Protein AF-A0A4Q2U142-F1 (afdb_monomer_lite)

Structure (mmCIF, N/CA/C/O backbone):
data_AF-A0A4Q2U142-F1
#
_entry.id   AF-A0A4Q2U142-F1
#
loop_
_atom_site.group_PDB
_atom_site.id
_atom_site.type_symbol
_atom_site.label_atom_id
_atom_site.label_alt_id
_atom_site.label_comp_id
_atom_site.label_asym_id
_atom_site.label_entity_id
_atom_site.label_seq_id
_atom_site.pdbx_PDB_ins_code
_atom_site.Cartn_x
_atom_site.Cartn_y
_atom_site.Cartn_z
_atom_site.occupancy
_atom_site.B_iso_or_equiv
_atom_site.auth_seq_id
_atom_site.auth_comp_id
_atom_site.auth_asym_id
_atom_site.auth_atom_id
_atom_site.pdbx_PDB_model_num
ATOM 1 N N . MET A 1 1 ? -32.142 22.125 65.836 1.00 46.16 1 MET A N 1
ATOM 2 C CA . MET A 1 1 ? -31.473 22.669 64.636 1.00 46.16 1 MET A CA 1
ATOM 3 C C . MET A 1 1 ? -30.589 21.577 64.058 1.00 46.16 1 MET A C 1
ATOM 5 O O . MET A 1 1 ? -29.497 21.365 64.558 1.00 46.16 1 MET A O 1
ATOM 9 N N . SER A 1 2 ? -31.098 20.825 63.086 1.00 43.25 2 SER A N 1
ATOM 10 C CA . SER A 1 2 ? -30.298 19.955 62.221 1.00 43.25 2 SER A CA 1
ATOM 11 C C . SER A 1 2 ? -30.982 19.998 60.862 1.00 43.25 2 SER A C 1
ATOM 13 O O . SER A 1 2 ? -32.127 19.571 60.734 1.00 43.25 2 SER A O 1
ATOM 15 N N . SER A 1 3 ? -30.352 20.693 59.923 1.00 48.31 3 SER A N 1
ATOM 16 C CA . SER A 1 3 ? -30.838 20.933 58.570 1.00 48.31 3 SER A CA 1
ATOM 17 C C . SER A 1 3 ? -30.278 19.848 57.659 1.00 48.31 3 SER A C 1
ATOM 19 O O . SER A 1 3 ? -29.104 19.894 57.291 1.00 48.31 3 SER A O 1
ATOM 21 N N . THR A 1 4 ? -31.109 18.872 57.317 1.00 50.47 4 THR A N 1
ATOM 22 C CA . THR A 1 4 ? -30.876 17.937 56.215 1.00 50.47 4 THR A CA 1
ATOM 23 C C . THR A 1 4 ? -31.029 18.700 54.894 1.00 50.47 4 THR A C 1
ATOM 25 O O . THR A 1 4 ? -32.071 19.327 54.697 1.00 50.47 4 THR A O 1
ATOM 28 N N . PRO A 1 5 ? -30.032 18.709 53.994 1.00 57.81 5 PRO A N 1
ATOM 29 C CA . PRO A 1 5 ? -30.211 19.281 52.670 1.00 57.81 5 PRO A CA 1
ATOM 30 C C . PRO A 1 5 ? -30.885 18.246 51.759 1.00 57.81 5 PRO A C 1
ATOM 32 O O . PRO A 1 5 ? -30.245 17.304 51.296 1.00 57.81 5 PRO A O 1
ATOM 35 N N . ASP A 1 6 ? -32.178 18.442 51.501 1.00 55.16 6 ASP A N 1
ATOM 36 C CA . ASP A 1 6 ? -32.907 17.795 50.408 1.00 55.16 6 ASP A CA 1
ATOM 37 C C . ASP A 1 6 ? -32.447 18.406 49.077 1.00 55.16 6 ASP A C 1
ATOM 39 O O . ASP A 1 6 ? -32.985 19.412 48.609 1.00 55.16 6 ASP A O 1
ATOM 43 N N . HIS A 1 7 ? -31.424 17.809 48.464 1.00 48.59 7 HIS A N 1
ATOM 44 C CA . HIS A 1 7 ? -31.146 18.013 47.045 1.00 48.59 7 HIS A CA 1
ATOM 45 C C . HIS A 1 7 ? -31.872 16.916 46.251 1.00 48.59 7 HIS A C 1
ATOM 47 O O . HIS A 1 7 ? -31.516 15.745 46.390 1.00 48.59 7 HIS A O 1
ATOM 53 N N . PRO A 1 8 ? -32.886 17.246 45.429 1.00 52.47 8 PRO A N 1
ATOM 54 C CA . PRO A 1 8 ? -33.509 16.259 44.560 1.00 52.47 8 PRO A CA 1
ATOM 55 C C . PRO A 1 8 ? -32.480 15.791 43.525 1.00 52.47 8 PRO A C 1
ATOM 57 O O . PRO A 1 8 ? -31.953 16.596 42.758 1.00 52.47 8 PRO A O 1
ATOM 60 N N . ALA A 1 9 ? -32.180 14.492 43.538 1.00 44.94 9 ALA A N 1
ATOM 61 C CA . ALA A 1 9 ? -31.303 13.848 42.570 1.00 44.94 9 ALA A CA 1
ATOM 62 C C . ALA A 1 9 ? -31.807 14.121 41.144 1.00 44.94 9 ALA A C 1
ATOM 64 O O . ALA A 1 9 ? -32.978 13.887 40.829 1.00 44.94 9 ALA A O 1
ATOM 65 N N . HIS A 1 10 ? -30.931 14.646 40.285 1.00 46.38 10 HIS A N 1
ATOM 66 C CA . HIS A 1 10 ? -31.245 14.866 38.880 1.00 46.38 10 HIS A CA 1
ATOM 67 C C . HIS A 1 10 ? -31.490 13.503 38.195 1.00 46.38 10 HIS A C 1
ATOM 69 O O . HIS A 1 10 ? -30.637 12.624 38.292 1.00 46.38 10 HIS A O 1
ATOM 75 N N . PRO A 1 11 ? -32.596 13.308 37.448 1.00 49.75 11 PRO A N 1
ATOM 76 C CA . PRO A 1 11 ? -32.925 12.038 36.779 1.00 49.75 11 PRO A CA 1
ATOM 77 C C . PRO A 1 11 ? -31.940 11.573 35.688 1.00 49.75 11 PRO A C 1
ATOM 79 O O . PRO A 1 11 ? -32.198 10.567 35.036 1.00 49.75 11 PRO A O 1
ATOM 82 N N . HIS A 1 12 ? -30.842 12.300 35.468 1.00 50.69 12 HIS A N 1
ATOM 83 C CA . HIS A 1 12 ? -29.792 11.965 34.506 1.00 50.69 12 HIS A CA 1
ATOM 84 C C . HIS A 1 12 ? -28.546 11.319 35.143 1.00 50.69 12 HIS A C 1
ATOM 86 O O . HIS A 1 12 ? -27.671 10.895 34.402 1.00 50.69 12 HIS A O 1
ATOM 92 N N . ASP A 1 13 ? -28.485 11.171 36.474 1.00 49.31 13 ASP A N 1
ATOM 93 C CA . ASP A 1 13 ? -27.328 10.569 37.172 1.00 49.31 13 ASP A CA 1
ATOM 94 C C . ASP A 1 13 ? -27.420 9.042 37.363 1.00 49.31 13 ASP A C 1
ATOM 96 O O . ASP A 1 13 ? -26.475 8.408 37.828 1.00 49.31 13 ASP A O 1
ATOM 100 N N . LEU A 1 14 ? -28.542 8.408 36.998 1.00 48.25 14 LEU A N 1
ATOM 101 C CA . LEU A 1 14 ? -28.691 6.944 37.082 1.00 48.25 14 LEU A CA 1
ATOM 102 C C . LEU A 1 14 ? -27.944 6.189 35.962 1.00 48.25 14 LEU A C 1
ATOM 104 O O . LEU A 1 14 ? -27.931 4.959 35.967 1.00 48.25 14 LEU A O 1
ATOM 108 N N . ASP A 1 15 ? -27.299 6.912 35.043 1.00 54.00 15 ASP A N 1
ATOM 109 C CA . ASP A 1 15 ? -26.512 6.358 33.935 1.00 54.00 15 ASP A CA 1
ATOM 110 C C . ASP A 1 15 ? -25.031 6.086 34.281 1.00 54.00 15 ASP A C 1
ATOM 112 O O . ASP A 1 15 ? -24.322 5.501 33.463 1.00 54.00 15 ASP A O 1
ATOM 116 N N . GLU A 1 16 ? -24.514 6.487 35.451 1.00 67.06 16 GLU A N 1
ATOM 117 C CA . GLU A 1 16 ? -23.051 6.676 35.578 1.00 67.06 16 GLU A CA 1
ATOM 118 C C . GLU A 1 16 ? -22.278 5.614 36.386 1.00 67.06 16 GLU A C 1
ATOM 120 O O . GLU A 1 16 ? -21.043 5.617 36.400 1.00 67.06 16 GLU A O 1
ATOM 125 N N . GLY A 1 17 ? -22.968 4.681 37.046 1.00 87.94 17 GLY A N 1
ATOM 126 C CA . GLY A 1 17 ? -22.352 3.753 37.996 1.00 87.94 17 GLY A CA 1
ATOM 127 C C . GLY A 1 17 ? -22.218 2.319 37.493 1.00 87.94 17 GLY A C 1
ATOM 128 O O . GLY A 1 17 ? -23.206 1.660 37.181 1.00 87.94 17 GLY A O 1
ATOM 129 N N . TRP A 1 18 ? -21.003 1.781 37.508 1.00 94.94 18 TRP A N 1
ATOM 130 C CA . TRP A 1 18 ? -20.780 0.342 37.410 1.00 94.94 18 TRP A CA 1
ATOM 131 C C . TRP A 1 18 ? -20.914 -0.326 38.780 1.00 94.94 18 TRP A C 1
ATOM 133 O O . TRP A 1 18 ? -20.422 0.193 39.782 1.00 94.94 18 TRP A O 1
ATOM 143 N N . PHE A 1 19 ? -21.509 -1.514 38.812 1.00 96.25 19 PHE A N 1
ATOM 144 C CA . PHE A 1 19 ? -21.617 -2.343 40.012 1.00 96.25 19 PHE A CA 1
ATOM 145 C C . PHE A 1 19 ? -20.881 -3.664 39.790 1.00 96.25 19 PHE A C 1
ATOM 147 O O . PHE A 1 19 ? -20.819 -4.171 38.666 1.00 96.25 19 PHE A O 1
ATOM 154 N N . TYR A 1 20 ? -20.319 -4.240 40.851 1.00 96.81 20 TYR A N 1
ATOM 155 C CA . TYR A 1 20 ? -19.822 -5.613 40.823 1.00 96.81 20 TYR A CA 1
ATOM 156 C C . TYR A 1 20 ? -20.309 -6.406 42.034 1.00 96.81 20 TYR A C 1
ATOM 158 O O . TYR A 1 20 ? -20.431 -5.877 43.135 1.00 96.81 20 TYR A O 1
ATOM 166 N N . HIS A 1 21 ? -20.569 -7.691 41.832 1.00 96.62 21 HIS A N 1
ATOM 167 C CA . HIS A 1 21 ? -21.032 -8.616 42.852 1.00 96.62 21 HIS A CA 1
ATOM 168 C C . HIS A 1 21 ? -19.986 -9.708 43.065 1.00 96.62 21 HIS A C 1
ATOM 170 O O . HIS A 1 21 ? -19.529 -10.347 42.109 1.00 96.62 21 HIS A O 1
ATOM 176 N N . ARG A 1 22 ? -19.600 -9.933 44.324 1.00 95.94 22 ARG A N 1
ATOM 177 C CA . ARG A 1 22 ? -18.616 -10.952 44.707 1.00 95.94 22 ARG A CA 1
ATOM 178 C C . ARG A 1 22 ? -18.997 -11.569 46.045 1.00 95.94 22 ARG A C 1
ATOM 180 O O . ARG A 1 22 ? -19.119 -10.876 47.046 1.00 95.94 22 ARG A O 1
ATOM 187 N N . GLY A 1 23 ? -19.145 -12.893 46.072 1.00 93.62 23 GLY A N 1
ATOM 188 C CA . GLY A 1 23 ? -19.394 -13.624 47.319 1.00 93.62 23 GLY A CA 1
ATOM 189 C C . GLY A 1 23 ? -20.691 -13.232 48.036 1.00 93.62 23 GLY A C 1
ATOM 190 O O . GLY A 1 23 ? -20.729 -13.262 49.259 1.00 93.62 23 GLY A O 1
ATOM 191 N N . GLY A 1 24 ? -21.733 -12.843 47.295 1.00 94.44 24 GLY A N 1
ATOM 192 C CA . GLY A 1 24 ? -23.018 -12.432 47.875 1.00 94.44 24 GLY A CA 1
ATOM 193 C C . GLY A 1 24 ? -23.092 -10.957 48.278 1.00 94.44 24 GLY A C 1
ATOM 194 O O . GLY A 1 24 ? -24.116 -10.536 48.806 1.00 94.44 24 GLY A O 1
ATOM 195 N N . VAL A 1 25 ? -22.021 -10.183 48.067 1.00 96.19 25 VAL A N 1
ATOM 196 C CA . VAL A 1 25 ? -21.967 -8.754 48.393 1.00 96.19 25 VAL A CA 1
ATOM 197 C C . VAL A 1 25 ? -21.884 -7.940 47.107 1.00 96.19 25 VAL A C 1
ATOM 199 O O . VAL A 1 25 ? -21.070 -8.225 46.225 1.00 96.19 25 VAL A O 1
ATOM 202 N N . GLU A 1 26 ? -22.740 -6.927 47.014 1.00 96.38 26 GLU A N 1
ATOM 203 C CA . GLU A 1 26 ? -22.748 -5.943 45.938 1.00 96.38 26 GLU A CA 1
ATOM 204 C C . GLU A 1 26 ? -21.878 -4.734 46.303 1.00 96.38 26 GLU A C 1
ATOM 206 O O . GLU A 1 26 ? -21.906 -4.240 47.432 1.00 96.38 26 GLU A O 1
ATOM 211 N N . HIS A 1 27 ? -21.102 -4.255 45.335 1.00 96.38 27 HIS A N 1
ATOM 212 C CA . HIS A 1 27 ? -20.230 -3.097 45.459 1.00 96.38 27 HIS A CA 1
ATOM 213 C C . HIS A 1 27 ? -20.512 -2.110 44.320 1.00 96.38 27 HIS A C 1
ATOM 215 O O . HIS A 1 27 ? -20.396 -2.462 43.145 1.00 96.38 27 HIS A O 1
ATOM 221 N N . GLY A 1 28 ? -20.833 -0.864 44.665 1.00 94.31 28 GLY A N 1
ATOM 222 C CA . GLY A 1 28 ? -21.093 0.210 43.707 1.00 94.31 28 GLY A CA 1
ATOM 223 C C . GLY A 1 28 ? -21.906 1.358 44.318 1.00 94.31 28 GLY A C 1
ATOM 224 O O . GLY A 1 28 ? -22.248 1.286 45.501 1.00 94.31 28 GLY A O 1
ATOM 225 N N . PRO A 1 29 ? -22.204 2.412 43.537 1.00 95.00 29 PRO A N 1
ATOM 226 C CA . PRO A 1 29 ? -21.749 2.639 42.160 1.00 95.00 29 PRO A CA 1
ATOM 227 C C . PRO A 1 29 ? -20.256 3.009 42.087 1.00 95.00 29 PRO A C 1
ATOM 229 O O . PRO A 1 29 ? -19.724 3.693 42.959 1.00 95.00 29 PRO A O 1
ATOM 232 N N . LEU A 1 30 ? -19.568 2.557 41.039 1.00 94.19 30 LEU A N 1
ATOM 233 C CA . LEU A 1 30 ? -18.161 2.862 40.753 1.00 94.19 30 LEU A CA 1
ATOM 234 C C . LEU A 1 30 ? -18.034 3.549 39.398 1.00 94.19 30 LEU A C 1
ATOM 236 O O . LEU A 1 30 ? -18.752 3.214 38.457 1.00 94.19 30 LEU A O 1
ATOM 240 N N . SER A 1 31 ? -17.046 4.434 39.261 1.00 92.19 31 SER A N 1
ATOM 241 C CA . SER A 1 31 ? -16.630 4.874 37.932 1.00 92.19 31 SER A CA 1
ATOM 242 C C . SER A 1 31 ? -16.049 3.699 37.142 1.00 92.19 31 SER A C 1
ATOM 244 O O . SER A 1 31 ? -15.561 2.706 37.700 1.00 92.19 31 SER A O 1
ATOM 246 N N . ARG A 1 32 ? -16.058 3.826 35.815 1.00 90.62 32 ARG A N 1
ATOM 247 C CA . ARG A 1 32 ? -15.465 2.842 34.905 1.00 90.62 32 ARG A CA 1
ATOM 248 C C . ARG A 1 32 ? -13.993 2.571 35.237 1.00 90.62 32 ARG A C 1
ATOM 250 O O . ARG A 1 32 ? -13.562 1.417 35.210 1.00 90.62 32 ARG A O 1
ATOM 257 N N . GLU A 1 33 ? -13.228 3.616 35.550 1.00 88.19 33 GLU A N 1
ATOM 258 C CA . GLU A 1 33 ? -11.816 3.516 35.926 1.00 88.19 33 GLU A CA 1
ATOM 259 C C . GLU A 1 33 ? -11.643 2.746 37.240 1.00 88.19 33 GLU A C 1
ATOM 261 O O . GLU A 1 33 ? -10.821 1.830 37.300 1.00 88.19 33 GLU A O 1
ATOM 266 N N . SER A 1 34 ? -12.459 3.053 38.255 1.00 94.00 34 SER A N 1
ATOM 267 C CA . SER A 1 34 ? -12.419 2.366 39.549 1.00 94.00 34 SER A CA 1
ATOM 268 C C . SER A 1 34 ? -12.828 0.898 39.436 1.00 94.00 34 SER A C 1
ATOM 270 O O . SER A 1 34 ? -12.191 0.048 40.059 1.00 94.00 34 SER A O 1
ATOM 272 N N . LEU A 1 35 ? -13.823 0.561 38.605 1.00 95.00 35 LEU A N 1
ATOM 273 C CA . LEU A 1 35 ? -14.163 -0.838 38.337 1.00 95.00 35 LEU A CA 1
ATOM 274 C C . LEU A 1 35 ? -13.012 -1.561 37.623 1.00 95.00 35 LEU A C 1
ATOM 276 O O . LEU A 1 35 ? -12.656 -2.678 38.001 1.00 95.00 35 LEU A O 1
ATOM 280 N N . ALA A 1 36 ? -12.409 -0.942 36.604 1.00 92.00 36 ALA A N 1
ATOM 281 C CA . ALA A 1 36 ? -11.291 -1.540 35.877 1.00 92.00 36 ALA A CA 1
ATOM 282 C C . ALA A 1 36 ? -10.075 -1.795 36.787 1.00 92.00 36 ALA A C 1
ATOM 284 O O . ALA A 1 36 ? -9.381 -2.800 36.615 1.00 92.00 36 ALA A O 1
ATOM 285 N N . GLU A 1 37 ? -9.819 -0.907 37.748 1.00 93.12 37 GLU A N 1
ATOM 286 C CA . GLU A 1 37 ? -8.778 -1.075 38.763 1.00 93.12 37 GLU A CA 1
ATOM 287 C C . GLU A 1 37 ? -9.131 -2.175 39.774 1.00 93.12 37 GLU A C 1
ATOM 289 O O . GLU A 1 37 ? -8.312 -3.062 40.022 1.00 93.12 37 GLU A O 1
ATOM 294 N N . ALA A 1 38 ? -10.371 -2.203 40.268 1.00 94.38 38 ALA A N 1
ATOM 295 C CA . ALA A 1 38 ? -10.854 -3.254 41.161 1.00 94.38 38 ALA A CA 1
ATOM 296 C C . ALA A 1 38 ? -10.729 -4.649 40.514 1.00 94.38 38 ALA A C 1
ATOM 298 O O . ALA A 1 38 ? -10.183 -5.576 41.115 1.00 94.38 38 ALA A O 1
ATOM 299 N N . LEU A 1 39 ? -11.147 -4.791 39.251 1.00 93.94 39 LEU A N 1
ATOM 300 C CA . LEU A 1 39 ? -11.044 -6.041 38.490 1.00 93.94 39 LEU A CA 1
ATOM 301 C C . LEU A 1 39 ? -9.600 -6.448 38.161 1.00 93.94 39 LEU A C 1
ATOM 303 O O . LEU A 1 39 ? -9.351 -7.624 37.912 1.00 93.94 39 LEU A O 1
ATOM 307 N N . ARG A 1 40 ? -8.640 -5.513 38.157 1.00 92.56 40 ARG A N 1
ATOM 308 C CA . ARG A 1 40 ? -7.209 -5.838 38.003 1.00 92.56 40 ARG A CA 1
ATOM 309 C C . ARG A 1 40 ? -6.612 -6.459 39.259 1.00 92.56 40 ARG A C 1
ATOM 311 O O . ARG A 1 40 ? -5.714 -7.288 39.148 1.00 92.56 40 ARG A O 1
ATOM 318 N N . LEU A 1 41 ? -7.078 -6.034 40.431 1.00 94.75 41 LEU A N 1
ATOM 319 C CA . LEU A 1 41 ? -6.568 -6.490 41.726 1.00 94.75 41 LEU A CA 1
ATOM 320 C C . LEU A 1 41 ? -7.237 -7.786 42.207 1.00 94.75 41 LEU A C 1
ATOM 322 O O . LEU A 1 41 ? -6.753 -8.417 43.145 1.00 94.75 41 LEU A O 1
ATOM 326 N N . MET A 1 42 ? -8.342 -8.192 41.578 1.00 92.62 42 MET A N 1
ATOM 327 C CA . MET A 1 42 ? -9.122 -9.363 41.968 1.00 92.62 42 MET A CA 1
ATOM 328 C C . MET A 1 42 ? -9.058 -10.477 40.912 1.00 92.62 42 MET A C 1
ATOM 330 O O . MET A 1 42 ? -9.086 -10.196 39.715 1.00 92.62 42 MET A O 1
ATOM 334 N N . PRO A 1 43 ? -9.042 -11.760 41.318 1.00 86.44 43 PRO A N 1
ATOM 335 C CA . PRO A 1 43 ? -9.291 -12.861 40.395 1.00 86.44 43 PRO A CA 1
ATOM 336 C C . PRO A 1 43 ? -10.697 -12.723 39.798 1.00 86.44 43 PRO A C 1
ATOM 338 O O . PRO A 1 43 ? -11.659 -12.503 40.530 1.00 86.44 43 PRO A O 1
ATOM 341 N N . SER A 1 44 ? -10.837 -12.900 38.484 1.00 86.06 44 SER A N 1
ATOM 342 C CA . SER A 1 44 ? -12.118 -12.768 37.771 1.00 86.06 44 SER A CA 1
ATOM 343 C C . SER A 1 44 ? -13.122 -13.898 38.050 1.00 86.06 44 SER A C 1
ATOM 345 O O . SER A 1 44 ? -14.271 -13.825 37.618 1.00 86.06 44 SER A O 1
ATOM 347 N N . ILE A 1 45 ? -12.714 -14.949 38.767 1.00 91.44 45 ILE A N 1
ATOM 348 C CA . ILE A 1 45 ? -13.564 -16.104 39.073 1.00 91.44 45 ILE A CA 1
ATOM 349 C C . ILE A 1 45 ? -14.627 -15.702 40.104 1.00 91.44 45 ILE A C 1
ATOM 351 O O . ILE A 1 45 ? -14.301 -15.300 41.219 1.00 91.44 45 ILE A O 1
ATOM 355 N N . GLY A 1 46 ? -15.902 -15.849 39.732 1.00 92.75 46 GLY A N 1
ATOM 356 C CA . GLY A 1 46 ? -17.046 -15.587 40.615 1.00 92.75 46 GLY A CA 1
ATOM 357 C C . GLY A 1 46 ? -17.379 -14.106 40.822 1.00 92.75 46 GLY A C 1
ATOM 358 O O . GLY A 1 46 ? -18.167 -13.789 41.711 1.00 92.75 46 GLY A O 1
ATOM 359 N N . VAL A 1 47 ? -16.786 -13.209 40.027 1.00 96.44 47 VAL A N 1
ATOM 360 C CA . VAL A 1 47 ? -17.167 -11.793 39.978 1.00 96.44 47 VAL A CA 1
ATOM 361 C C . VAL A 1 47 ? -18.165 -11.598 38.843 1.00 96.44 47 VAL A C 1
ATOM 363 O O . VAL A 1 47 ? -17.903 -12.018 37.714 1.00 96.44 47 VAL A O 1
ATOM 366 N N . LEU A 1 48 ? -19.287 -10.951 39.139 1.00 97.19 48 LEU A N 1
ATOM 367 C CA . LEU A 1 48 ? -20.248 -10.482 38.143 1.00 97.19 48 LEU A CA 1
ATOM 368 C C . LEU A 1 48 ? -20.248 -8.959 38.137 1.00 97.19 48 LEU A C 1
ATOM 370 O O . LEU A 1 48 ? -20.024 -8.345 39.176 1.00 97.19 48 LEU A O 1
ATOM 374 N N . VAL A 1 49 ? -20.486 -8.350 36.982 1.00 96.69 49 VAL A N 1
ATOM 375 C CA . VAL A 1 49 ? -20.601 -6.895 36.848 1.00 96.69 49 VAL A CA 1
ATOM 376 C C . VAL A 1 49 ? -21.925 -6.520 36.215 1.00 96.69 49 VAL A C 1
ATOM 378 O O . VAL A 1 49 ? -22.433 -7.239 35.355 1.00 96.69 49 VAL A O 1
ATOM 381 N N . TRP A 1 50 ? -22.462 -5.381 36.629 1.00 96.31 50 TRP A N 1
ATOM 382 C CA . TRP A 1 50 ? -23.706 -4.834 36.115 1.00 96.31 50 TRP A CA 1
ATOM 383 C C . TRP A 1 50 ? -23.535 -3.355 35.771 1.00 96.31 50 TRP A C 1
ATOM 385 O O . TRP A 1 50 ? -22.766 -2.626 36.404 1.00 96.31 50 TRP A O 1
ATOM 395 N N . HIS A 1 51 ? -24.236 -2.935 34.725 1.00 94.75 51 HIS A N 1
ATOM 396 C CA . HIS A 1 51 ? -24.326 -1.560 34.253 1.00 94.75 51 HIS A CA 1
ATOM 397 C C . HIS A 1 51 ? -25.655 -1.408 33.511 1.00 94.75 51 HIS A C 1
ATOM 399 O O . HIS A 1 51 ? -26.101 -2.370 32.887 1.00 94.75 51 HIS A O 1
ATOM 405 N N . ALA A 1 52 ? -26.246 -0.213 33.491 1.00 92.19 52 ALA A N 1
ATOM 406 C CA . ALA A 1 52 ? -27.535 0.036 32.833 1.00 92.19 52 ALA A CA 1
ATOM 407 C C . ALA A 1 52 ? -27.552 -0.328 31.331 1.00 92.19 52 ALA A C 1
ATOM 409 O O . ALA A 1 52 ? -28.596 -0.624 30.758 1.00 92.19 52 ALA A O 1
ATOM 410 N N . SER A 1 53 ? -26.381 -0.344 30.684 1.00 89.06 53 SER A N 1
ATOM 411 C CA . SER A 1 53 ? -26.223 -0.751 29.280 1.00 89.06 53 SER A CA 1
ATOM 412 C C . SER A 1 53 ? -26.171 -2.269 29.057 1.00 89.06 53 SER A C 1
ATOM 414 O O . SER A 1 53 ? -26.034 -2.702 27.913 1.00 89.06 53 SER A O 1
ATOM 416 N N . LEU A 1 54 ? -26.149 -3.075 30.120 1.00 91.81 54 LEU A N 1
ATOM 417 C CA . LEU A 1 54 ? -26.118 -4.535 30.054 1.00 91.81 54 LEU A CA 1
ATOM 418 C C . LEU A 1 54 ? -27.519 -5.087 30.359 1.00 91.81 54 LEU A C 1
ATOM 420 O O . LEU A 1 54 ? -28.221 -4.527 31.196 1.00 91.81 54 LEU A O 1
ATOM 424 N N . PRO A 1 55 ? -27.937 -6.185 29.705 1.00 92.50 55 PRO A N 1
ATOM 425 C CA . PRO A 1 55 ? -29.250 -6.774 29.956 1.00 92.50 55 PRO A CA 1
ATOM 426 C C . PRO A 1 55 ? -29.365 -7.415 31.349 1.00 92.50 55 PRO A C 1
ATOM 428 O O . PRO A 1 55 ? -30.464 -7.475 31.887 1.00 92.50 55 PRO A O 1
ATOM 431 N N . ASP A 1 56 ? -28.253 -7.895 31.919 1.00 96.25 56 ASP A N 1
ATOM 432 C CA . ASP A 1 56 ? -28.177 -8.519 33.245 1.00 96.25 56 ASP A CA 1
ATOM 433 C C . ASP A 1 56 ? -26.721 -8.495 33.768 1.00 96.25 56 ASP A C 1
ATOM 435 O O . ASP A 1 56 ? -25.808 -8.014 33.084 1.00 96.25 56 ASP A O 1
ATOM 439 N N . TRP A 1 57 ? -26.497 -9.024 34.973 1.00 96.25 57 TRP A N 1
ATOM 440 C CA . TRP A 1 57 ? -25.185 -9.319 35.542 1.00 96.25 57 TRP A CA 1
ATOM 441 C C . TRP A 1 57 ? -24.379 -10.225 34.608 1.00 96.25 57 TRP A C 1
ATOM 443 O O . TRP A 1 57 ? -24.772 -11.352 34.311 1.00 96.25 57 TRP A O 1
ATOM 453 N N . ALA A 1 58 ? -23.217 -9.750 34.176 1.00 96.69 58 ALA A N 1
ATOM 454 C CA . ALA A 1 58 ? -22.387 -10.433 33.192 1.00 96.69 58 ALA A CA 1
ATOM 455 C C . ALA A 1 58 ? -20.980 -10.695 33.733 1.00 96.69 58 ALA A C 1
ATOM 457 O O . ALA A 1 58 ? -20.483 -9.998 34.626 1.00 96.69 58 ALA A O 1
ATOM 458 N N . SER A 1 59 ? -20.305 -11.710 33.192 1.00 95.81 59 SER A N 1
ATOM 459 C CA . SER A 1 59 ? -18.920 -11.976 33.583 1.00 95.81 59 SER A CA 1
ATOM 460 C C . SER A 1 59 ? -17.984 -10.886 33.035 1.00 95.81 59 SER A C 1
ATOM 462 O O . SER A 1 59 ? -18.075 -10.547 31.852 1.00 95.81 59 SER A O 1
ATOM 464 N N . PRO A 1 60 ? -16.989 -10.404 33.810 1.00 94.19 60 PRO A N 1
ATOM 465 C CA . PRO A 1 60 ? -15.930 -9.520 33.310 1.00 94.19 60 PRO A CA 1
ATOM 466 C C . PRO A 1 60 ? -15.169 -10.074 32.096 1.00 94.19 60 PRO A C 1
ATOM 468 O O . PRO A 1 60 ? -14.534 -9.319 31.357 1.00 94.19 60 PRO A O 1
ATOM 471 N N . ALA A 1 61 ? -15.194 -11.398 31.904 1.00 92.69 61 ALA A N 1
ATOM 472 C CA . ALA A 1 61 ? -14.541 -12.074 30.789 1.00 92.69 61 ALA A CA 1
ATOM 473 C C . ALA A 1 61 ? -15.331 -11.985 29.472 1.00 92.69 61 ALA A C 1
ATOM 475 O O . ALA A 1 61 ? -14.758 -12.235 28.407 1.00 92.69 61 ALA A O 1
ATOM 476 N N . GLU A 1 62 ? -16.618 -11.633 29.514 1.00 93.38 62 GLU A N 1
ATOM 477 C CA . GLU A 1 62 ? -17.437 -11.540 28.310 1.00 93.38 62 GLU A CA 1
ATOM 478 C C . GLU A 1 62 ? -16.964 -10.407 27.385 1.00 93.38 62 GLU A C 1
ATOM 480 O O . GLU A 1 62 ? -16.652 -9.308 27.855 1.00 93.38 62 GLU A O 1
ATOM 485 N N . PRO A 1 63 ? -16.944 -10.615 26.053 1.00 86.12 63 PRO A N 1
ATOM 486 C CA . PRO A 1 63 ? -16.430 -9.625 25.104 1.00 86.12 63 PRO A CA 1
ATOM 487 C C . PRO A 1 63 ? -17.116 -8.258 25.198 1.00 86.12 63 PRO A C 1
ATOM 489 O O . PRO A 1 63 ? -16.447 -7.226 25.123 1.00 86.12 63 PRO A O 1
ATOM 492 N N . GLN A 1 64 ? -18.438 -8.246 25.389 1.00 88.69 64 GLN A N 1
ATOM 493 C CA . GLN A 1 64 ? -19.238 -7.027 25.517 1.00 88.69 64 GLN A CA 1
ATOM 494 C C . GLN A 1 64 ? -18.828 -6.206 26.747 1.00 88.69 64 GLN A C 1
ATOM 496 O O . GLN A 1 64 ? -18.472 -5.036 26.624 1.00 88.69 64 GLN A O 1
ATOM 501 N N . VAL A 1 65 ? -18.749 -6.857 27.909 1.00 90.94 65 VAL A N 1
ATOM 502 C CA . VAL A 1 65 ? -18.345 -6.259 29.184 1.00 90.94 65 VAL A CA 1
ATOM 503 C C . VAL A 1 65 ? -16.914 -5.750 29.105 1.00 90.94 65 VAL A C 1
ATOM 505 O O . VAL A 1 65 ? -16.624 -4.611 29.465 1.00 90.94 65 VAL A O 1
ATOM 508 N N . ARG A 1 66 ? -16.011 -6.567 28.558 1.00 88.56 66 ARG A N 1
ATOM 509 C CA . ARG A 1 66 ? -14.600 -6.215 28.410 1.00 88.56 66 ARG A CA 1
ATOM 510 C C . ARG A 1 66 ? -14.415 -4.968 27.548 1.00 88.56 66 ARG A C 1
ATOM 512 O O . ARG A 1 66 ? -13.592 -4.117 27.881 1.00 88.56 66 ARG A O 1
ATOM 519 N N . THR A 1 67 ? -15.197 -4.847 26.476 1.00 84.94 67 THR A N 1
ATOM 520 C CA . THR A 1 67 ? -15.180 -3.681 25.581 1.00 84.94 67 THR A CA 1
ATOM 521 C C . THR A 1 67 ? -15.738 -2.440 26.280 1.00 84.94 67 THR A C 1
ATOM 523 O O . THR A 1 67 ? -15.170 -1.354 26.148 1.00 84.94 67 THR A O 1
ATOM 526 N N . SER A 1 68 ? -16.792 -2.598 27.080 1.00 86.25 68 SER A N 1
ATOM 527 C CA . SER A 1 68 ? -17.388 -1.506 27.854 1.00 86.25 68 SER A CA 1
ATOM 528 C C . SER A 1 68 ? -16.496 -1.026 29.003 1.00 86.25 68 SER A C 1
ATOM 530 O O . SER A 1 68 ? -16.383 0.178 29.204 1.00 86.25 68 SER A O 1
ATOM 532 N N . ILE A 1 69 ? -15.788 -1.921 29.701 1.00 87.75 69 ILE A N 1
ATOM 533 C CA . ILE A 1 69 ? -14.911 -1.576 30.835 1.00 87.75 69 ILE A CA 1
ATOM 534 C C . ILE A 1 69 ? -13.541 -1.098 30.350 1.00 87.75 69 ILE A C 1
ATOM 536 O O . ILE A 1 69 ? -13.110 0.009 30.664 1.00 87.75 69 ILE A O 1
ATOM 540 N N . HIS A 1 70 ? -12.840 -1.885 29.533 1.00 82.56 70 HIS A N 1
ATOM 541 C CA . HIS A 1 70 ? -11.451 -1.593 29.149 1.00 82.56 70 HIS A CA 1
ATOM 542 C C . HIS A 1 70 ? -11.319 -0.848 27.817 1.00 82.56 70 HIS A C 1
ATOM 544 O O . HIS A 1 70 ? -10.226 -0.410 27.459 1.00 82.56 70 HIS A O 1
ATOM 550 N N . GLY A 1 71 ? -12.427 -0.681 27.094 1.00 77.12 71 GLY A N 1
ATOM 551 C CA . GLY A 1 71 ? -12.406 -0.214 25.714 1.00 77.12 71 GLY A CA 1
ATOM 552 C C . GLY A 1 71 ? -12.116 -1.377 24.773 1.00 77.12 71 GLY A C 1
ATOM 553 O O . GLY A 1 71 ? -11.814 -2.492 25.205 1.00 77.12 71 GLY A O 1
ATOM 554 N N . ALA A 1 72 ? -12.191 -1.130 23.464 1.00 69.25 72 ALA A N 1
ATOM 555 C CA . ALA A 1 72 ? -11.687 -2.098 22.499 1.00 69.25 72 ALA A CA 1
ATOM 556 C C . ALA A 1 72 ? -10.232 -2.450 22.871 1.00 69.25 72 ALA A C 1
ATOM 558 O O . ALA A 1 72 ? -9.458 -1.521 23.146 1.00 69.25 72 ALA A O 1
ATOM 559 N N . PRO A 1 73 ? -9.850 -3.745 22.905 1.00 63.06 73 PRO A N 1
ATOM 560 C CA . PRO A 1 73 ? -8.491 -4.141 23.247 1.00 63.06 73 PRO A CA 1
ATOM 561 C C . PRO A 1 73 ? -7.507 -3.307 22.423 1.00 63.06 73 PRO A C 1
ATOM 563 O O . PRO A 1 73 ? -7.782 -3.045 21.242 1.00 63.06 73 PRO A O 1
ATOM 566 N N . PRO A 1 74 ? -6.398 -2.826 23.020 1.00 58.62 74 PRO A N 1
ATOM 567 C CA . PRO A 1 74 ? -5.428 -2.043 22.278 1.00 58.62 74 PRO A CA 1
ATOM 568 C C . PRO A 1 74 ? -5.034 -2.872 21.062 1.00 58.62 74 PRO A C 1
ATOM 570 O O . PRO A 1 74 ? -4.538 -3.986 21.213 1.00 58.62 74 PRO A O 1
ATOM 573 N N . ALA A 1 75 ? -5.361 -2.363 19.867 1.00 56.72 75 ALA A N 1
ATOM 574 C CA . ALA A 1 75 ? -5.055 -3.048 18.619 1.00 56.72 75 ALA A CA 1
ATOM 575 C C . ALA A 1 75 ? -3.605 -3.545 18.695 1.00 56.72 75 ALA A C 1
ATOM 577 O O . ALA A 1 75 ? -2.763 -2.750 19.140 1.00 56.72 75 ALA A O 1
ATOM 578 N N . PRO A 1 76 ? -3.331 -4.815 18.329 1.00 61.97 76 PRO A N 1
ATOM 579 C CA . PRO A 1 76 ? -2.018 -5.426 18.499 1.00 61.97 76 PRO A CA 1
ATOM 580 C C . PRO A 1 76 ? -0.950 -4.445 18.036 1.00 61.97 76 PRO A C 1
ATOM 582 O O . PRO A 1 76 ? -1.135 -3.792 16.999 1.00 61.97 76 PRO A O 1
ATOM 585 N N . GLU A 1 77 ? 0.101 -4.273 18.846 1.00 55.44 77 GLU A N 1
ATOM 586 C CA . GLU A 1 77 ? 1.159 -3.316 18.544 1.00 55.44 77 GLU A CA 1
ATOM 587 C C . GLU A 1 77 ? 1.673 -3.605 17.142 1.00 55.44 77 GLU A C 1
ATOM 589 O O . GLU A 1 77 ? 2.316 -4.620 16.882 1.00 55.44 77 GLU A O 1
ATOM 594 N N . ARG A 1 78 ? 1.305 -2.733 16.201 1.00 65.06 78 ARG A N 1
ATOM 595 C CA . ARG A 1 78 ? 1.676 -2.943 14.810 1.00 65.06 78 ARG A CA 1
ATOM 596 C C . ARG A 1 78 ? 3.186 -2.932 14.732 1.00 65.06 78 ARG A C 1
ATOM 598 O O . ARG A 1 78 ? 3.779 -2.028 15.333 1.00 65.06 78 ARG A O 1
ATOM 605 N N . PRO A 1 79 ? 3.790 -3.867 13.982 1.00 64.00 79 PRO A N 1
ATOM 606 C CA . PRO A 1 79 ? 5.225 -3.871 13.801 1.00 64.00 79 PRO A CA 1
ATOM 607 C C . PRO A 1 79 ? 5.640 -2.475 13.329 1.00 64.00 79 PRO A C 1
ATOM 609 O O . PRO A 1 79 ? 5.129 -1.937 12.342 1.00 64.00 79 PRO A O 1
ATOM 612 N N . ARG A 1 80 ? 6.471 -1.827 14.144 1.00 77.75 80 ARG A N 1
ATOM 613 C CA . ARG A 1 80 ? 6.962 -0.475 13.891 1.00 77.75 80 ARG A CA 1
ATOM 614 C C . ARG A 1 80 ? 8.246 -0.591 13.081 1.00 77.75 80 ARG A C 1
ATOM 616 O O . ARG A 1 80 ? 9.028 -1.514 13.277 1.00 77.75 80 ARG A O 1
ATOM 623 N N . GLY A 1 81 ? 8.471 0.364 12.187 1.00 87.31 81 GLY A N 1
ATOM 624 C CA . GLY A 1 81 ? 9.727 0.483 11.448 1.00 87.31 81 GLY A CA 1
ATOM 625 C C . GLY A 1 81 ? 9.598 0.292 9.941 1.00 87.31 81 GLY A C 1
ATOM 626 O O . GLY A 1 81 ? 8.522 0.035 9.397 1.00 87.31 81 GLY A O 1
ATOM 627 N N . LEU A 1 82 ? 10.733 0.466 9.264 1.00 88.62 82 LEU A N 1
ATOM 628 C CA . LEU A 1 82 ? 10.826 0.501 7.807 1.00 88.62 82 LEU A CA 1
ATOM 629 C C . LEU A 1 82 ? 10.439 -0.838 7.166 1.00 88.62 82 LEU A C 1
ATOM 631 O O . LEU A 1 82 ? 9.725 -0.850 6.171 1.00 88.62 82 LEU A O 1
ATOM 635 N N . LEU A 1 83 ? 10.835 -1.966 7.763 1.00 89.25 83 LEU A N 1
ATOM 636 C CA . LEU A 1 83 ? 10.502 -3.291 7.232 1.00 89.25 83 LEU A CA 1
ATOM 637 C C . LEU A 1 83 ? 8.989 -3.540 7.220 1.00 89.25 83 LEU A C 1
ATOM 639 O O . LEU A 1 83 ? 8.445 -3.965 6.207 1.00 89.25 83 LEU A O 1
ATOM 643 N N . ALA A 1 84 ? 8.280 -3.187 8.293 1.00 90.50 84 ALA A N 1
ATOM 644 C CA . ALA A 1 84 ? 6.821 -3.272 8.323 1.00 90.50 84 ALA A CA 1
ATOM 645 C C . ALA A 1 84 ? 6.168 -2.324 7.302 1.00 90.50 84 ALA A C 1
ATOM 647 O O . ALA A 1 84 ? 5.180 -2.666 6.648 1.00 90.50 84 ALA A O 1
ATOM 648 N N . LEU A 1 85 ? 6.742 -1.133 7.116 1.00 91.00 85 LEU A N 1
ATOM 649 C CA . LEU A 1 85 ? 6.269 -0.178 6.117 1.00 91.00 85 LEU A CA 1
ATOM 650 C C . LEU A 1 85 ? 6.414 -0.710 4.684 1.00 91.00 85 LEU A C 1
ATOM 652 O O . LEU A 1 85 ? 5.505 -0.491 3.886 1.00 91.00 85 LEU A O 1
ATOM 656 N N . LEU A 1 86 ? 7.505 -1.412 4.378 1.00 91.69 86 LEU A N 1
ATOM 657 C CA . LEU A 1 86 ? 7.843 -1.859 3.024 1.00 91.69 86 LEU A CA 1
ATOM 658 C C . LEU A 1 86 ? 7.334 -3.268 2.681 1.00 91.69 86 LEU A C 1
ATOM 660 O O . LEU A 1 86 ? 7.041 -3.523 1.520 1.00 91.69 86 LEU A O 1
ATOM 664 N N . PHE A 1 87 ? 7.200 -4.165 3.664 1.00 91.94 87 PHE A N 1
ATOM 665 C CA . PHE A 1 87 ? 6.935 -5.590 3.410 1.00 91.94 87 PHE A CA 1
ATOM 666 C C . PHE A 1 87 ? 5.631 -6.135 4.005 1.00 91.94 87 PHE A C 1
ATOM 668 O O . PHE A 1 87 ? 5.253 -7.254 3.672 1.00 91.94 87 PHE A O 1
ATOM 675 N N . SER A 1 88 ? 4.920 -5.376 4.846 1.00 94.19 88 SER A N 1
ATOM 676 C CA . SER A 1 88 ? 3.575 -5.760 5.314 1.00 94.19 88 SER A CA 1
ATOM 677 C C . SER A 1 88 ? 2.484 -5.176 4.412 1.00 94.19 88 SER A C 1
ATOM 679 O O . SER A 1 88 ? 2.644 -4.086 3.871 1.00 94.19 88 SER A O 1
ATOM 681 N N . PHE A 1 89 ? 1.341 -5.845 4.298 1.00 95.56 89 PHE A N 1
ATOM 682 C CA . PHE A 1 89 ? 0.143 -5.283 3.662 1.00 95.56 89 PHE A CA 1
ATOM 683 C C . PHE A 1 89 ? -0.780 -4.585 4.666 1.00 95.56 89 PHE A C 1
ATOM 685 O O . PHE A 1 89 ? -1.698 -3.863 4.279 1.00 95.56 89 PHE A O 1
ATOM 692 N N . ASP A 1 90 ? -0.515 -4.744 5.962 1.00 93.69 90 ASP A N 1
ATOM 693 C CA . ASP A 1 90 ? -1.390 -4.260 7.014 1.00 93.69 90 ASP A CA 1
ATOM 694 C C . ASP A 1 90 ? -1.165 -2.788 7.331 1.00 93.69 90 ASP A C 1
ATOM 696 O O . ASP A 1 90 ? -0.052 -2.254 7.364 1.00 93.69 90 ASP A O 1
ATOM 700 N N . GLY A 1 91 ? -2.270 -2.134 7.662 1.00 92.81 91 GLY A N 1
ATOM 701 C CA . GLY A 1 91 ? -2.272 -0.767 8.135 1.00 92.81 91 GLY A CA 1
ATOM 702 C C . GLY A 1 91 ? -2.594 0.259 7.064 1.00 92.81 91 GLY A C 1
ATOM 703 O O . GLY A 1 91 ? -3.075 -0.052 5.980 1.00 92.81 91 GLY A O 1
ATOM 704 N N . ARG A 1 92 ? -2.370 1.519 7.433 1.00 94.38 92 ARG A N 1
ATOM 705 C CA . ARG A 1 92 ? -2.728 2.694 6.644 1.00 94.38 92 ARG A CA 1
ATOM 706 C C . ARG A 1 92 ? -1.494 3.541 6.418 1.00 94.38 92 ARG A C 1
ATOM 708 O O . ARG A 1 92 ? -0.665 3.679 7.322 1.00 94.38 92 ARG A O 1
ATOM 715 N N . ILE A 1 93 ? -1.416 4.169 5.251 1.00 95.44 93 ILE A N 1
ATOM 716 C CA . ILE A 1 93 ? -0.389 5.165 4.948 1.00 95.44 93 ILE A CA 1
ATOM 717 C C . ILE A 1 93 ? -1.027 6.446 4.398 1.00 95.44 93 ILE A C 1
ATOM 719 O O . ILE A 1 93 ? -1.840 6.436 3.474 1.00 95.44 93 ILE A O 1
ATOM 723 N N . GLY A 1 94 ? -0.662 7.576 5.000 1.00 94.31 94 GLY A N 1
ATOM 724 C CA . GLY A 1 94 ? -1.168 8.888 4.610 1.00 94.31 94 GLY A CA 1
ATOM 725 C C . GLY A 1 94 ? -0.441 9.385 3.367 1.00 94.31 94 GLY A C 1
ATOM 726 O O . GLY A 1 94 ? 0.702 8.998 3.130 1.00 94.31 94 GLY A O 1
ATOM 727 N N . ARG A 1 95 ? -1.067 10.289 2.604 1.00 95.06 95 ARG A N 1
ATOM 728 C CA . ARG A 1 95 ? -0.552 10.792 1.314 1.00 95.06 95 ARG A CA 1
ATOM 729 C C . ARG A 1 95 ? 0.916 11.229 1.326 1.00 95.06 95 ARG A C 1
ATOM 731 O O . ARG A 1 95 ? 1.656 10.880 0.420 1.00 95.06 95 ARG A O 1
ATOM 738 N N . THR A 1 96 ? 1.351 11.950 2.362 1.00 92.62 96 THR A N 1
ATOM 739 C CA . THR A 1 96 ? 2.719 12.483 2.445 1.00 92.62 96 THR A CA 1
ATOM 740 C C . THR A 1 96 ? 3.733 11.364 2.636 1.00 92.62 96 THR A C 1
ATOM 742 O O . THR A 1 96 ? 4.745 11.330 1.946 1.00 92.62 96 THR A O 1
ATOM 745 N N . ARG A 1 97 ? 3.449 10.417 3.542 1.00 94.19 97 ARG A N 1
ATOM 746 C CA . ARG A 1 97 ? 4.311 9.243 3.736 1.00 94.19 97 ARG A CA 1
ATOM 747 C C . ARG A 1 97 ? 4.303 8.362 2.493 1.00 94.19 97 ARG A C 1
ATOM 749 O O . ARG A 1 97 ? 5.367 7.966 2.055 1.00 94.19 97 ARG A O 1
ATOM 756 N N . TYR A 1 98 ? 3.132 8.131 1.900 1.00 95.50 98 TYR A N 1
ATOM 757 C CA . TYR A 1 98 ? 2.996 7.380 0.654 1.00 95.50 98 TYR A CA 1
ATOM 758 C C . TYR A 1 98 ? 3.872 7.958 -0.458 1.00 95.50 98 TYR A C 1
ATOM 760 O O . TYR A 1 98 ? 4.696 7.235 -1.005 1.00 95.50 98 TYR A O 1
ATOM 768 N N . PHE A 1 99 ? 3.763 9.263 -0.723 1.00 95.06 99 PHE A N 1
ATOM 769 C CA . PHE A 1 99 ? 4.564 9.952 -1.734 1.00 95.06 99 PHE A CA 1
ATOM 770 C C . PHE A 1 99 ? 6.068 9.783 -1.490 1.00 95.06 99 PHE A C 1
ATOM 772 O O . PHE A 1 99 ? 6.780 9.306 -2.368 1.00 95.06 99 PHE A O 1
ATOM 779 N N . TRP A 1 100 ? 6.552 10.096 -0.284 1.00 94.69 100 TRP A N 1
ATOM 780 C CA . TRP A 1 100 ? 7.984 10.005 0.011 1.00 94.69 100 TRP A CA 1
ATOM 781 C C . TRP A 1 100 ? 8.513 8.572 -0.001 1.00 94.69 100 TRP A C 1
ATOM 783 O O . TRP A 1 100 ? 9.612 8.344 -0.498 1.00 94.69 100 TRP A O 1
ATOM 793 N N . THR A 1 101 ? 7.755 7.596 0.509 1.00 92.62 101 THR A N 1
ATOM 794 C CA . THR A 1 101 ? 8.171 6.186 0.461 1.00 92.62 101 THR A CA 1
ATOM 795 C C . THR A 1 101 ? 8.166 5.653 -0.972 1.00 92.62 101 THR A C 1
ATOM 797 O O . THR A 1 101 ? 9.060 4.894 -1.332 1.00 92.62 101 THR A O 1
ATOM 800 N N . TYR A 1 102 ? 7.230 6.104 -1.810 1.00 91.00 102 TYR A N 1
ATOM 801 C CA . TYR A 1 102 ? 7.215 5.784 -3.236 1.00 91.00 102 TYR A CA 1
ATOM 802 C C . TYR A 1 102 ? 8.423 6.392 -3.971 1.00 91.00 102 TYR A C 1
ATOM 804 O O . TYR A 1 102 ? 9.133 5.678 -4.675 1.00 91.00 102 TYR A O 1
ATOM 812 N N . CYS A 1 103 ? 8.735 7.674 -3.737 1.00 90.94 103 CYS A N 1
ATOM 813 C CA . CYS A 1 103 ? 9.946 8.314 -4.267 1.00 90.94 103 CYS A CA 1
ATOM 814 C C . CYS A 1 103 ? 11.226 7.606 -3.805 1.00 90.94 103 CYS A C 1
ATOM 816 O O . CYS A 1 103 ? 12.130 7.401 -4.611 1.00 90.94 103 CYS A O 1
ATOM 818 N N . LEU A 1 104 ? 11.296 7.202 -2.532 1.00 90.50 104 LEU A N 1
ATOM 819 C CA . LEU A 1 104 ? 12.426 6.445 -1.996 1.00 90.50 104 LEU A CA 1
ATOM 820 C C . LEU A 1 104 ? 12.575 5.084 -2.691 1.00 90.50 104 LEU A C 1
ATOM 822 O O . LEU A 1 104 ? 13.697 4.687 -2.990 1.00 90.50 104 LEU A O 1
ATOM 826 N N . GLY A 1 105 ? 11.463 4.403 -2.984 1.00 88.56 105 GLY A N 1
ATOM 827 C CA . GLY A 1 105 ? 11.452 3.152 -3.746 1.00 88.56 105 GLY A CA 1
ATOM 828 C C . GLY A 1 105 ? 11.948 3.319 -5.186 1.00 88.56 105 GLY A C 1
ATOM 829 O O . GLY A 1 105 ? 12.749 2.516 -5.655 1.00 88.56 105 GLY A O 1
ATOM 830 N N . ILE A 1 106 ? 11.537 4.387 -5.879 1.00 87.38 106 ILE A N 1
ATOM 831 C CA . ILE A 1 106 ? 12.043 4.701 -7.228 1.00 87.38 106 ILE A CA 1
ATOM 832 C C . ILE A 1 106 ? 13.537 5.036 -7.182 1.00 87.38 106 ILE A C 1
ATOM 834 O O . ILE A 1 106 ? 14.309 4.546 -8.005 1.00 87.38 106 ILE A O 1
ATOM 838 N N . ALA A 1 107 ? 13.963 5.856 -6.220 1.00 87.56 107 ALA A N 1
ATOM 839 C CA . ALA A 1 107 ? 15.362 6.242 -6.086 1.00 87.56 107 ALA A CA 1
ATOM 840 C C . ALA A 1 107 ? 16.260 5.025 -5.817 1.00 87.56 107 ALA A C 1
ATOM 842 O O . ALA A 1 107 ? 17.292 4.873 -6.470 1.00 87.56 107 ALA A O 1
ATOM 843 N N . SER A 1 108 ? 15.857 4.124 -4.913 1.00 86.62 108 SER A N 1
ATOM 844 C CA . SER A 1 108 ? 16.618 2.901 -4.636 1.00 86.62 108 SER A CA 1
ATOM 845 C C . SER A 1 108 ? 16.630 1.934 -5.822 1.00 86.62 108 SER A C 1
ATOM 847 O O . SER A 1 108 ? 17.652 1.285 -6.043 1.00 86.62 108 SER A O 1
ATOM 849 N N . TYR A 1 109 ? 15.565 1.892 -6.632 1.00 85.75 109 TYR A N 1
ATOM 850 C CA . TYR A 1 109 ? 15.549 1.142 -7.892 1.00 85.75 109 TYR A CA 1
ATOM 851 C C . TYR A 1 109 ? 16.594 1.662 -8.877 1.00 85.75 109 TYR A C 1
ATOM 853 O O . TYR A 1 109 ? 17.412 0.889 -9.371 1.00 85.75 109 TYR A O 1
ATOM 861 N N . ILE A 1 110 ? 16.601 2.975 -9.129 1.00 86.69 110 ILE A N 1
ATOM 862 C CA . ILE A 1 110 ? 17.542 3.605 -10.065 1.00 86.69 110 ILE A CA 1
ATOM 863 C C . ILE A 1 110 ? 18.983 3.396 -9.593 1.00 86.69 110 ILE A C 1
ATOM 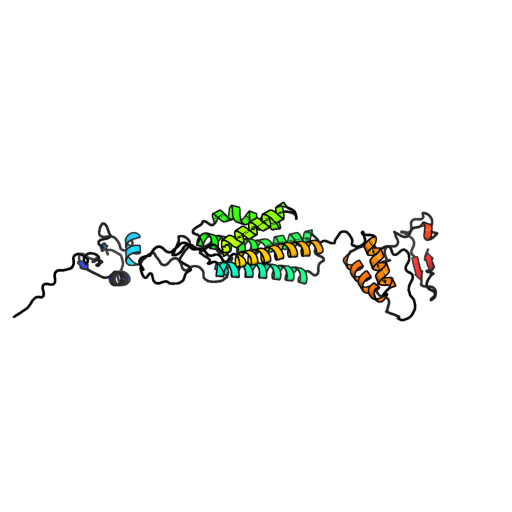865 O O . ILE A 1 110 ? 19.832 2.997 -10.387 1.00 86.69 110 ILE A O 1
ATOM 869 N N . VAL A 1 111 ? 19.262 3.615 -8.303 1.00 88.56 111 VAL A N 1
ATOM 870 C CA . VAL A 1 111 ? 20.605 3.419 -7.732 1.00 88.56 111 VAL A CA 1
ATOM 871 C C . VAL A 1 111 ? 21.036 1.955 -7.820 1.00 88.56 111 VAL A C 1
ATOM 873 O O . VAL A 1 111 ? 22.160 1.685 -8.238 1.00 88.56 111 VAL A O 1
ATOM 876 N N . GLY A 1 112 ? 20.154 1.012 -7.476 1.00 85.94 112 GLY A N 1
ATOM 877 C CA . GLY A 1 112 ? 20.441 -0.421 -7.563 1.00 85.94 112 GLY A CA 1
ATOM 878 C C . GLY A 1 112 ? 20.720 -0.868 -8.996 1.00 85.94 112 GLY A C 1
ATOM 879 O O . GLY A 1 112 ? 21.707 -1.559 -9.241 1.00 85.94 112 GLY A O 1
ATOM 880 N N . LEU A 1 113 ? 19.910 -0.407 -9.953 1.00 83.50 113 LEU A N 1
ATOM 881 C CA . LEU A 1 113 ? 20.136 -0.662 -11.372 1.00 83.50 113 LEU A CA 1
ATOM 882 C C . LEU A 1 113 ? 21.495 -0.103 -11.807 1.00 83.50 113 LEU A C 1
ATOM 884 O O . LEU A 1 113 ? 22.321 -0.860 -12.304 1.00 83.50 113 LEU A O 1
ATOM 888 N N . MET A 1 114 ? 21.770 1.180 -11.554 1.00 83.44 114 MET A N 1
ATOM 889 C CA . MET A 1 114 ? 23.045 1.813 -11.915 1.00 83.44 114 MET A CA 1
ATOM 890 C C . MET A 1 114 ? 24.254 1.111 -11.290 1.00 83.44 114 MET A C 1
ATOM 892 O O . MET A 1 114 ? 25.265 0.939 -11.965 1.00 83.44 114 MET A O 1
ATOM 896 N N . ALA A 1 115 ? 24.158 0.670 -10.034 1.00 85.00 115 ALA A N 1
ATOM 897 C CA . ALA A 1 115 ? 25.223 -0.081 -9.375 1.00 85.00 115 ALA A CA 1
ATOM 898 C C . ALA A 1 115 ? 25.503 -1.413 -10.085 1.00 85.00 115 ALA A C 1
ATOM 900 O O . ALA A 1 115 ? 26.666 -1.743 -10.311 1.00 85.00 115 ALA A O 1
ATOM 901 N N . VAL A 1 116 ? 24.459 -2.142 -10.497 1.00 82.19 116 VAL A N 1
ATOM 902 C CA . VAL A 1 116 ? 24.607 -3.376 -11.286 1.00 82.19 116 VAL A CA 1
ATOM 903 C C . VAL A 1 116 ? 25.243 -3.081 -12.646 1.00 82.19 116 VAL A C 1
ATOM 905 O O . VAL A 1 116 ? 26.183 -3.775 -13.028 1.00 82.19 116 VAL A O 1
ATOM 908 N N . LEU A 1 117 ? 24.791 -2.032 -13.345 1.00 80.75 117 LEU A N 1
ATOM 909 C CA . LEU A 1 117 ? 25.354 -1.621 -14.639 1.00 80.75 117 LEU A CA 1
ATOM 910 C C . LEU A 1 117 ? 26.853 -1.289 -14.527 1.00 80.75 117 LEU A C 1
ATOM 912 O O . LEU A 1 117 ? 27.657 -1.746 -15.338 1.00 80.75 117 LEU A O 1
ATOM 916 N N . LEU A 1 118 ? 27.234 -0.518 -13.504 1.00 84.06 118 LEU A N 1
ATOM 917 C CA . LEU A 1 118 ? 28.619 -0.103 -13.267 1.00 84.06 118 LEU A CA 1
ATOM 918 C C . LEU A 1 118 ? 29.512 -1.268 -12.819 1.00 84.06 118 LEU A C 1
ATOM 920 O O . LEU A 1 118 ? 30.655 -1.369 -13.266 1.00 84.06 118 LEU A O 1
ATOM 924 N N . TYR A 1 119 ? 29.007 -2.142 -11.942 1.00 84.12 119 TYR A N 1
ATOM 925 C CA . TYR A 1 119 ? 29.765 -3.281 -11.422 1.00 84.12 119 TYR A CA 1
ATOM 926 C C . TYR A 1 119 ? 29.999 -4.347 -12.489 1.00 84.12 119 TYR A C 1
ATOM 928 O O . TYR A 1 119 ? 31.107 -4.871 -12.591 1.00 84.12 119 TYR A O 1
ATOM 936 N N . ALA A 1 120 ? 28.980 -4.642 -13.302 1.00 79.69 120 ALA A N 1
ATOM 937 C CA . ALA A 1 120 ? 29.076 -5.693 -14.303 1.00 79.69 120 ALA A CA 1
ATOM 938 C C . ALA A 1 120 ? 30.181 -5.407 -15.329 1.00 79.69 120 ALA A C 1
ATOM 940 O O . ALA A 1 120 ? 30.764 -6.354 -15.842 1.00 79.69 120 ALA A O 1
ATOM 941 N N . ARG A 1 121 ? 30.481 -4.133 -15.643 1.00 80.88 121 ARG A N 1
ATOM 942 C CA . ARG A 1 121 ? 31.407 -3.729 -16.729 1.00 80.88 121 ARG A CA 1
ATOM 943 C C . ARG A 1 121 ? 31.145 -4.445 -18.067 1.00 80.88 121 ARG A C 1
ATOM 945 O O . ARG A 1 121 ? 31.997 -4.427 -18.950 1.00 80.88 121 ARG A O 1
ATOM 952 N N . MET A 1 122 ? 29.990 -5.090 -18.212 1.00 64.44 122 MET A N 1
ATOM 953 C CA . MET A 1 122 ? 29.647 -5.899 -19.367 1.00 64.44 122 MET A CA 1
ATOM 954 C C . MET A 1 122 ? 28.849 -5.040 -20.342 1.00 64.44 122 MET A C 1
ATOM 956 O O . MET A 1 122 ? 27.986 -4.274 -19.900 1.00 64.44 122 MET A O 1
ATOM 960 N N . PRO A 1 123 ? 29.093 -5.166 -21.658 1.00 73.31 123 PRO A N 1
ATOM 961 C CA . PRO A 1 123 ? 28.135 -4.691 -22.638 1.00 73.31 123 PRO A CA 1
ATOM 962 C C . PRO A 1 123 ? 26.834 -5.450 -22.383 1.00 73.31 123 PRO A C 1
ATOM 964 O O . PRO A 1 123 ? 26.768 -6.666 -22.539 1.00 73.31 123 PRO A O 1
ATOM 967 N N . ILE A 1 124 ? 25.821 -4.744 -21.893 1.00 73.94 124 ILE A N 1
ATOM 968 C CA . ILE A 1 124 ? 24.532 -5.359 -21.607 1.00 73.94 124 ILE A CA 1
ATOM 969 C C . ILE A 1 124 ? 23.826 -5.538 -22.934 1.00 73.94 124 ILE A C 1
ATOM 971 O O . ILE A 1 124 ? 23.231 -4.603 -23.472 1.00 73.94 124 ILE A O 1
ATOM 975 N N . ASP A 1 125 ? 23.920 -6.751 -23.464 1.00 83.19 125 ASP A N 1
ATOM 976 C CA . ASP A 1 125 ? 23.032 -7.171 -24.529 1.00 83.19 125 ASP A CA 1
ATOM 977 C C . ASP A 1 125 ? 21.574 -7.167 -24.040 1.00 83.19 125 ASP A C 1
ATOM 979 O O . ASP A 1 125 ? 21.255 -7.068 -22.846 1.00 83.19 125 ASP A O 1
ATOM 983 N N . SER A 1 126 ? 20.645 -7.218 -24.990 1.00 77.00 126 SER A N 1
ATOM 984 C CA . SER A 1 126 ? 19.221 -7.135 -24.674 1.00 77.00 126 SER A CA 1
ATOM 985 C C . SER A 1 126 ? 18.759 -8.238 -23.720 1.00 77.00 126 SER A C 1
ATOM 987 O O . SER A 1 126 ? 17.866 -7.988 -22.912 1.00 77.00 126 SER A O 1
ATOM 989 N N . GLU A 1 127 ? 19.364 -9.426 -23.787 1.00 83.12 127 GLU A N 1
ATOM 990 C CA . GLU A 1 127 ? 18.992 -10.592 -22.982 1.00 83.12 127 GLU A CA 1
ATOM 991 C C . GLU A 1 127 ? 19.440 -10.436 -21.527 1.00 83.12 127 GLU A C 1
ATOM 993 O O . GLU A 1 127 ? 18.613 -10.494 -20.611 1.00 83.12 127 GLU A O 1
ATOM 998 N N . THR A 1 128 ? 20.714 -10.114 -21.302 1.00 81.62 128 THR A N 1
ATOM 999 C CA . THR A 1 128 ? 21.278 -9.840 -19.973 1.00 81.62 128 THR A CA 1
ATOM 1000 C C . THR A 1 128 ? 20.539 -8.687 -19.299 1.00 81.62 128 THR A C 1
ATOM 1002 O O . THR A 1 128 ? 20.196 -8.755 -18.115 1.00 81.62 128 THR A O 1
ATOM 1005 N N . GLY A 1 129 ? 20.201 -7.641 -20.059 1.00 77.19 129 GLY A N 1
ATOM 1006 C CA . GLY A 1 129 ? 19.435 -6.505 -19.546 1.00 77.19 129 GLY A CA 1
ATOM 1007 C C . GLY A 1 129 ? 18.003 -6.865 -19.142 1.00 77.19 129 GLY A C 1
ATOM 1008 O O . GLY A 1 129 ? 17.439 -6.247 -18.235 1.00 77.19 129 GLY A O 1
ATOM 1009 N N . VAL A 1 130 ? 17.382 -7.847 -19.799 1.00 77.44 130 VAL A N 1
ATOM 1010 C CA . VAL A 1 130 ? 16.072 -8.384 -19.397 1.00 77.44 130 VAL A CA 1
ATOM 1011 C C . VAL A 1 130 ? 16.202 -9.220 -18.124 1.00 77.44 130 VAL A C 1
ATOM 1013 O O . VAL A 1 130 ? 15.421 -9.008 -17.195 1.00 77.44 130 VAL A O 1
ATOM 1016 N N . LEU A 1 131 ? 17.213 -10.087 -18.027 1.00 81.50 131 LEU A N 1
ATOM 1017 C CA . LEU A 1 131 ? 17.454 -10.914 -16.839 1.00 81.50 131 LEU A CA 1
ATOM 1018 C C . LEU A 1 131 ? 17.741 -10.074 -15.588 1.00 81.50 131 LEU A C 1
ATOM 1020 O O . LEU A 1 131 ? 17.164 -10.338 -14.536 1.00 81.50 131 LEU A O 1
ATOM 1024 N N . ILE A 1 132 ? 18.552 -9.017 -15.702 1.00 81.94 132 ILE A N 1
ATOM 1025 C CA . ILE A 1 132 ? 18.813 -8.088 -14.589 1.00 81.94 132 ILE A CA 1
ATOM 1026 C C . ILE A 1 132 ? 17.518 -7.409 -14.131 1.00 81.94 132 ILE A C 1
ATOM 1028 O O . ILE A 1 132 ? 17.243 -7.335 -12.933 1.00 81.94 132 ILE A O 1
ATOM 1032 N N . ARG A 1 133 ? 16.689 -6.934 -15.071 1.00 78.31 133 ARG A N 1
ATOM 1033 C CA . ARG A 1 133 ? 15.397 -6.314 -14.738 1.00 78.31 133 ARG A CA 1
ATOM 1034 C C . ARG A 1 133 ? 14.451 -7.303 -14.061 1.00 78.31 133 ARG A C 1
ATOM 1036 O O . ARG A 1 133 ? 13.821 -6.931 -13.077 1.00 78.31 133 ARG A O 1
ATOM 1043 N N . LEU A 1 134 ? 14.391 -8.547 -14.537 1.00 80.19 134 LEU A N 1
ATOM 1044 C CA . LEU A 1 134 ? 13.614 -9.626 -13.919 1.00 80.19 134 LEU A CA 1
ATOM 1045 C C . LEU A 1 134 ? 14.120 -9.980 -12.518 1.00 80.19 134 LEU A C 1
ATOM 1047 O O . LEU A 1 134 ? 13.305 -10.192 -11.630 1.00 80.19 134 LEU A O 1
ATOM 1051 N N . ALA A 1 135 ? 15.435 -10.005 -12.297 1.00 83.31 135 ALA A N 1
ATOM 1052 C CA . ALA A 1 135 ? 16.021 -10.294 -10.989 1.00 83.31 135 ALA A CA 1
ATOM 1053 C C . ALA A 1 135 ? 15.762 -9.169 -9.975 1.00 83.31 135 ALA A C 1
ATOM 1055 O O . ALA A 1 135 ? 15.503 -9.435 -8.801 1.00 83.31 135 ALA A O 1
ATOM 1056 N N . LEU A 1 136 ? 15.800 -7.911 -10.424 1.00 83.25 136 LEU A N 1
ATOM 1057 C CA . LEU A 1 136 ? 15.526 -6.758 -9.571 1.00 83.25 136 LEU A CA 1
ATOM 1058 C C . LEU A 1 136 ? 14.029 -6.525 -9.357 1.00 83.25 136 LEU A C 1
ATOM 1060 O O . LEU A 1 136 ? 13.672 -5.993 -8.319 1.00 83.25 136 LEU A O 1
ATOM 1064 N N . ALA A 1 137 ? 13.139 -6.907 -10.276 1.00 82.56 137 ALA A N 1
ATOM 1065 C CA . ALA A 1 137 ? 11.715 -6.568 -10.189 1.00 82.56 137 ALA A CA 1
ATOM 1066 C C . ALA A 1 137 ? 10.996 -7.037 -8.900 1.00 82.56 137 ALA A C 1
ATOM 1068 O O . ALA A 1 137 ? 10.292 -6.211 -8.316 1.00 82.56 137 ALA A O 1
ATOM 1069 N N . PRO A 1 138 ? 11.152 -8.284 -8.402 1.00 86.81 138 PRO A N 1
ATOM 1070 C CA . PRO A 1 138 ? 10.367 -8.802 -7.281 1.00 86.81 138 PRO A CA 1
ATOM 1071 C C . PRO A 1 138 ? 10.352 -7.926 -6.018 1.00 86.81 138 PRO A C 1
ATOM 1073 O O . PRO A 1 138 ? 9.252 -7.621 -5.550 1.00 86.81 138 PRO A O 1
ATOM 1076 N N . PRO A 1 139 ? 11.493 -7.458 -5.462 1.00 88.00 139 PRO A N 1
ATOM 1077 C CA . PRO A 1 139 ? 11.466 -6.599 -4.278 1.00 88.00 139 PRO A CA 1
ATOM 1078 C C . PRO A 1 139 ? 10.740 -5.270 -4.524 1.00 88.00 139 PRO A C 1
ATOM 1080 O O . PRO A 1 139 ? 10.003 -4.814 -3.652 1.00 88.00 139 PRO A O 1
ATOM 1083 N N . PHE A 1 140 ? 10.888 -4.657 -5.701 1.00 86.62 140 PHE A N 1
ATOM 1084 C CA . PHE A 1 140 ? 10.234 -3.376 -5.997 1.00 86.62 140 PHE A CA 1
ATOM 1085 C C . PHE A 1 140 ? 8.744 -3.531 -6.275 1.00 86.62 140 PHE A C 1
ATOM 1087 O O . PHE A 1 140 ? 7.958 -2.707 -5.808 1.00 86.62 140 PHE A O 1
ATOM 1094 N N . VAL A 1 141 ? 8.351 -4.604 -6.966 1.00 88.19 141 VAL A N 1
ATOM 1095 C CA . VAL A 1 141 ? 6.941 -4.966 -7.136 1.00 88.19 141 VAL A CA 1
ATOM 1096 C C . VAL A 1 141 ? 6.314 -5.185 -5.765 1.00 88.19 141 VAL A C 1
ATOM 1098 O O . VAL A 1 141 ? 5.299 -4.567 -5.466 1.00 88.19 141 VAL A O 1
ATOM 1101 N N . TRP A 1 142 ? 6.949 -5.965 -4.886 1.00 92.25 142 TRP A N 1
ATOM 1102 C CA . TRP A 1 142 ? 6.430 -6.214 -3.540 1.00 92.25 142 TRP A CA 1
ATOM 1103 C C . TRP A 1 142 ? 6.234 -4.928 -2.731 1.00 92.25 142 TRP A C 1
ATOM 1105 O O . TRP A 1 142 ? 5.170 -4.721 -2.145 1.00 92.25 142 TRP A O 1
ATOM 1115 N N . ILE A 1 143 ? 7.234 -4.040 -2.734 1.00 93.44 143 ILE A N 1
ATOM 1116 C CA . ILE A 1 143 ? 7.149 -2.738 -2.062 1.00 93.44 143 ILE A CA 1
ATOM 1117 C C . ILE A 1 143 ? 6.005 -1.902 -2.651 1.00 93.44 143 ILE A C 1
ATOM 1119 O O . ILE A 1 143 ? 5.222 -1.329 -1.892 1.00 93.44 143 ILE A O 1
ATOM 1123 N N . GLY A 1 144 ? 5.873 -1.858 -3.980 1.00 92.75 144 GLY A N 1
ATOM 1124 C CA . GLY A 1 144 ? 4.767 -1.186 -4.665 1.00 92.75 144 GLY A CA 1
ATOM 1125 C C . GLY A 1 144 ? 3.407 -1.700 -4.193 1.00 92.75 144 GLY A C 1
ATOM 1126 O O . GLY A 1 144 ? 2.605 -0.916 -3.684 1.00 92.75 144 GLY A O 1
ATOM 1127 N N . LEU A 1 145 ? 3.202 -3.022 -4.234 1.00 94.81 145 LEU A N 1
ATOM 1128 C CA . LEU A 1 145 ? 1.967 -3.673 -3.787 1.00 94.81 145 LEU A CA 1
ATOM 1129 C C . LEU A 1 145 ? 1.641 -3.336 -2.323 1.00 94.81 145 LEU A C 1
ATOM 1131 O O . LEU A 1 145 ? 0.506 -2.978 -1.999 1.00 94.81 145 LEU A O 1
ATOM 1135 N N . ALA A 1 146 ? 2.632 -3.416 -1.432 1.00 95.81 146 ALA A N 1
ATOM 1136 C CA . ALA A 1 146 ? 2.463 -3.131 -0.010 1.00 95.81 146 ALA A CA 1
ATOM 1137 C C . ALA A 1 146 ? 2.078 -1.663 0.252 1.00 95.81 146 ALA A C 1
ATOM 1139 O O . ALA A 1 146 ? 1.191 -1.381 1.067 1.00 95.81 146 ALA A O 1
ATOM 1140 N N . LEU A 1 147 ? 2.718 -0.713 -0.439 1.00 96.25 147 LEU A N 1
ATOM 1141 C CA . LEU A 1 147 ? 2.413 0.715 -0.307 1.00 96.25 147 LEU A CA 1
ATOM 1142 C C . LEU A 1 147 ? 1.032 1.051 -0.874 1.00 96.25 147 LEU A C 1
ATOM 1144 O O . LEU A 1 147 ? 0.269 1.765 -0.213 1.00 96.25 147 LEU A O 1
ATOM 1148 N N . THR A 1 148 ? 0.690 0.521 -2.052 1.00 96.81 148 THR A N 1
ATOM 1149 C CA . THR A 1 148 ? -0.620 0.728 -2.681 1.00 96.81 148 THR A CA 1
ATOM 1150 C C . THR A 1 148 ? -1.737 0.116 -1.829 1.00 96.81 148 THR A C 1
ATOM 1152 O O . THR A 1 148 ? -2.734 0.794 -1.577 1.00 96.81 148 THR A O 1
ATOM 1155 N N . ALA A 1 149 ? -1.564 -1.096 -1.281 1.00 97.50 149 ALA A N 1
ATOM 1156 C CA . ALA A 1 149 ? -2.529 -1.712 -0.359 1.00 97.50 149 ALA A CA 1
ATOM 1157 C C . ALA A 1 149 ? -2.800 -0.825 0.859 1.00 97.50 149 ALA A C 1
ATOM 1159 O O . ALA A 1 149 ? -3.944 -0.457 1.122 1.00 97.50 149 ALA A O 1
ATOM 1160 N N . LYS A 1 150 ? -1.744 -0.394 1.562 1.00 96.62 150 LYS A N 1
ATOM 1161 C CA . LYS A 1 150 ? -1.879 0.506 2.719 1.00 96.62 150 LYS A CA 1
ATOM 1162 C C . LYS A 1 150 ? -2.532 1.836 2.352 1.00 96.62 150 LYS A C 1
ATOM 1164 O O . LYS A 1 150 ? -3.148 2.482 3.206 1.00 96.62 150 LYS A O 1
ATOM 1169 N N . ARG A 1 151 ? -2.365 2.291 1.108 1.00 97.00 151 ARG A N 1
ATOM 1170 C CA . ARG A 1 151 ? -2.982 3.524 0.623 1.00 97.00 151 ARG A CA 1
ATOM 1171 C C . ARG A 1 151 ? -4.468 3.335 0.339 1.00 97.00 151 ARG A C 1
ATOM 1173 O O . ARG A 1 151 ? -5.260 4.185 0.734 1.00 97.00 151 ARG A O 1
ATOM 1180 N N . LEU A 1 152 ? -4.850 2.208 -0.254 1.00 97.06 152 LEU A N 1
ATOM 1181 C CA . LEU A 1 152 ? -6.247 1.804 -0.432 1.00 97.06 152 LEU A CA 1
ATOM 1182 C C . LEU A 1 152 ? -6.952 1.606 0.914 1.00 97.06 152 LEU A C 1
ATOM 1184 O O . LEU A 1 152 ? -8.062 2.098 1.105 1.00 97.06 152 LEU A O 1
ATOM 1188 N N . HIS A 1 153 ? -6.269 1.001 1.884 1.00 96.81 153 HIS A N 1
ATOM 1189 C CA . HIS A 1 153 ? -6.737 0.882 3.263 1.00 96.81 153 HIS A CA 1
ATOM 1190 C C . HIS A 1 153 ? -6.984 2.244 3.923 1.00 96.81 153 HIS A C 1
ATOM 1192 O O . HIS A 1 153 ? -7.885 2.379 4.751 1.00 96.81 153 HIS A O 1
ATOM 1198 N N . ASP A 1 154 ? -6.221 3.281 3.560 1.00 96.50 154 ASP A N 1
ATOM 1199 C CA . ASP A 1 154 ? -6.482 4.647 4.023 1.00 96.50 154 ASP A CA 1
ATOM 1200 C C . ASP A 1 154 ? -7.773 5.234 3.432 1.00 96.50 154 ASP A C 1
ATOM 1202 O O . ASP A 1 154 ? -8.316 6.169 4.006 1.00 96.50 154 ASP A O 1
ATOM 1206 N N . PHE A 1 155 ? -8.299 4.677 2.337 1.00 96.12 155 PHE A N 1
ATOM 1207 C CA . PHE A 1 155 ? -9.624 4.988 1.782 1.00 96.12 155 PHE A CA 1
ATOM 1208 C C . PHE A 1 155 ? -10.729 4.038 2.260 1.00 96.12 155 PHE A C 1
ATOM 1210 O O . PHE A 1 155 ? -11.828 4.085 1.715 1.00 96.12 155 PHE A O 1
ATOM 1217 N N . ASP A 1 156 ? -10.432 3.161 3.223 1.00 95.88 156 ASP A N 1
ATOM 1218 C CA . ASP A 1 156 ? -11.297 2.048 3.639 1.00 95.88 156 ASP A CA 1
ATOM 1219 C C . ASP A 1 156 ? -11.661 1.064 2.498 1.00 95.88 156 ASP A C 1
ATOM 1221 O O . ASP A 1 156 ? -12.622 0.293 2.567 1.00 95.88 156 ASP A O 1
ATOM 1225 N N . MET A 1 157 ? -10.841 1.030 1.446 1.00 96.62 157 MET A N 1
ATOM 1226 C CA . MET A 1 157 ? -10.950 0.079 0.337 1.00 96.62 157 MET A CA 1
ATOM 1227 C C . MET A 1 157 ? -10.112 -1.169 0.620 1.00 96.62 157 MET A C 1
ATOM 1229 O O . MET A 1 157 ? -9.100 -1.090 1.309 1.00 96.62 157 MET A O 1
ATOM 1233 N N . SER A 1 158 ? -10.515 -2.327 0.099 1.00 96.25 158 SER A N 1
ATOM 1234 C CA . SER A 1 158 ? -9.758 -3.577 0.249 1.00 96.25 158 SER A CA 1
ATOM 1235 C C . SER A 1 158 ? -8.535 -3.644 -0.663 1.00 96.25 158 SER A C 1
ATOM 1237 O O . SER A 1 158 ? -8.545 -3.142 -1.787 1.00 96.25 158 SER A O 1
ATOM 1239 N N . ALA A 1 159 ? -7.493 -4.357 -0.227 1.00 95.94 159 ALA A N 1
ATOM 1240 C CA . ALA A 1 159 ? -6.323 -4.641 -1.062 1.00 95.94 159 ALA A CA 1
ATOM 1241 C C . ALA A 1 159 ? -6.655 -5.452 -2.332 1.00 95.94 159 ALA A C 1
ATOM 1243 O O . ALA A 1 159 ? -5.860 -5.484 -3.263 1.00 95.94 159 ALA A O 1
ATOM 1244 N N . THR A 1 160 ? -7.844 -6.056 -2.432 1.00 94.38 160 THR A N 1
ATOM 1245 C CA . THR A 1 160 ? -8.300 -6.740 -3.653 1.00 94.38 160 THR A CA 1
ATOM 1246 C C . THR A 1 160 ? -8.346 -5.819 -4.874 1.00 94.38 160 THR A C 1
ATOM 1248 O O . THR A 1 160 ? -8.204 -6.305 -5.990 1.00 94.38 160 THR A O 1
ATOM 1251 N N . HIS A 1 161 ? -8.460 -4.495 -4.696 1.00 94.06 161 HIS A N 1
ATOM 1252 C CA . HIS A 1 161 ? -8.382 -3.545 -5.811 1.00 94.06 161 HIS A CA 1
ATOM 1253 C C . HIS A 1 161 ? -7.001 -3.509 -6.497 1.00 94.06 161 HIS A C 1
ATOM 1255 O O . HIS A 1 161 ? -6.896 -3.038 -7.629 1.00 94.06 161 HIS A O 1
ATOM 1261 N N . LEU A 1 162 ? -5.951 -4.059 -5.874 1.00 94.06 162 LEU A N 1
ATOM 1262 C CA . LEU A 1 162 ? -4.646 -4.221 -6.522 1.00 94.06 162 LEU A CA 1
ATOM 1263 C C . LEU A 1 162 ? -4.723 -5.070 -7.796 1.00 94.06 162 LEU A C 1
ATOM 1265 O O . LEU A 1 162 ? -3.949 -4.824 -8.715 1.00 94.06 162 LEU A O 1
ATOM 1269 N N . VAL A 1 163 ? -5.676 -6.009 -7.886 1.00 91.31 163 VAL A N 1
ATOM 1270 C CA . VAL A 1 163 ? -5.808 -6.913 -9.042 1.00 91.31 163 VAL A CA 1
ATOM 1271 C C . VAL A 1 163 ? -6.023 -6.172 -10.362 1.00 91.31 163 VAL A C 1
ATOM 1273 O O . VAL A 1 163 ? -5.654 -6.690 -11.406 1.00 91.31 163 VAL A O 1
ATOM 1276 N N . TRP A 1 164 ? -6.597 -4.967 -10.332 1.00 88.50 164 TRP A N 1
ATOM 1277 C CA . TRP A 1 164 ? -6.818 -4.152 -11.530 1.00 88.50 164 TRP A CA 1
ATOM 1278 C C . TRP A 1 164 ? -5.961 -2.881 -11.562 1.00 88.50 164 TRP A C 1
ATOM 1280 O O . TRP A 1 164 ? -5.752 -2.331 -12.638 1.00 88.50 164 TRP A O 1
ATOM 1290 N N . ILE A 1 165 ? -5.434 -2.421 -10.422 1.00 91.31 165 ILE A N 1
ATOM 1291 C CA . ILE A 1 165 ? -4.510 -1.277 -10.376 1.00 91.31 165 ILE A CA 1
ATOM 1292 C C . ILE A 1 165 ? -3.120 -1.689 -10.869 1.00 91.31 165 ILE A C 1
ATOM 1294 O O . ILE A 1 165 ? -2.540 -1.027 -11.726 1.00 91.31 165 ILE A O 1
ATOM 1298 N N . GLU A 1 166 ? -2.588 -2.789 -10.345 1.00 89.25 166 GLU A N 1
ATOM 1299 C CA . GLU A 1 166 ? -1.172 -3.125 -10.506 1.00 89.25 166 GLU A CA 1
ATOM 1300 C C . GLU A 1 166 ? -0.826 -3.713 -11.877 1.00 89.25 166 GLU A C 1
ATOM 1302 O O . GLU A 1 166 ? 0.241 -3.412 -12.404 1.00 89.25 166 GLU A O 1
ATOM 1307 N N . PRO A 1 167 ? -1.710 -4.455 -12.568 1.00 86.69 167 PRO A N 1
ATOM 1308 C CA . PRO A 1 167 ? -1.452 -4.779 -13.966 1.00 86.69 167 PRO A CA 1
ATOM 1309 C C . PRO A 1 167 ? -1.342 -3.535 -14.850 1.00 86.69 167 PRO A C 1
ATOM 1311 O O . PRO A 1 167 ? -0.525 -3.523 -15.760 1.00 86.69 167 PRO A O 1
ATOM 1314 N N . VAL A 1 168 ? -2.103 -2.468 -14.578 1.00 86.94 168 VAL A N 1
ATOM 1315 C CA . VAL A 1 168 ? -2.018 -1.219 -15.357 1.00 86.94 168 VAL A CA 1
ATOM 1316 C C . VAL A 1 168 ? -0.692 -0.504 -15.100 1.00 86.94 168 VAL A C 1
ATOM 1318 O O . VAL A 1 168 ? -0.074 -0.010 -16.044 1.00 86.94 168 VAL A O 1
ATOM 1321 N N . THR A 1 169 ? -0.219 -0.485 -13.850 1.00 84.31 169 THR A N 1
ATOM 1322 C CA . THR A 1 169 ? 1.087 0.100 -13.505 1.00 84.31 169 THR A CA 1
ATOM 1323 C C . THR A 1 169 ? 2.246 -0.723 -14.074 1.00 84.31 169 THR A C 1
ATOM 1325 O O . THR A 1 169 ? 3.214 -0.145 -14.570 1.00 84.31 169 THR A O 1
ATOM 1328 N N . MET A 1 170 ? 2.126 -2.054 -14.074 1.00 82.50 170 MET A N 1
ATOM 1329 C CA . MET A 1 170 ? 3.161 -2.978 -14.548 1.00 82.50 170 MET A CA 1
ATOM 1330 C C . MET A 1 170 ? 3.181 -3.156 -16.066 1.00 82.50 170 MET A C 1
ATOM 1332 O O . MET A 1 170 ? 4.245 -3.394 -16.638 1.00 82.50 170 MET A O 1
ATOM 1336 N N . ALA A 1 171 ? 2.045 -3.018 -16.750 1.00 78.00 171 ALA A N 1
ATOM 1337 C CA . ALA A 1 171 ? 1.971 -3.258 -18.188 1.00 78.00 171 ALA A CA 1
ATOM 1338 C C . ALA A 1 171 ? 2.861 -2.295 -18.990 1.00 78.00 171 ALA A C 1
ATOM 1340 O O . ALA A 1 171 ? 3.383 -2.685 -20.030 1.00 78.00 171 ALA A O 1
ATOM 1341 N N . GLY A 1 172 ? 3.140 -1.091 -18.476 1.00 70.50 172 GLY A N 1
ATOM 1342 C CA . GLY A 1 172 ? 4.124 -0.179 -19.072 1.00 70.50 172 GLY A CA 1
ATOM 1343 C C . GLY A 1 172 ? 5.553 -0.745 -19.148 1.00 70.50 172 GLY A C 1
ATOM 1344 O O . GLY A 1 172 ? 6.323 -0.320 -20.003 1.00 70.50 172 GLY A O 1
ATOM 1345 N N . PHE A 1 173 ? 5.902 -1.723 -18.303 1.00 71.06 173 PHE A N 1
ATOM 1346 C CA . PHE A 1 173 ? 7.216 -2.380 -18.305 1.00 71.06 173 PHE A CA 1
ATOM 1347 C C . PHE A 1 173 ? 7.285 -3.617 -19.206 1.00 71.06 173 PHE A C 1
ATOM 1349 O O . PHE A 1 173 ? 8.378 -4.008 -19.616 1.00 71.06 173 PHE A O 1
ATOM 1356 N N . VAL A 1 174 ? 6.141 -4.244 -19.494 1.00 74.44 174 VAL A N 1
ATOM 1357 C CA . VAL A 1 174 ? 6.065 -5.515 -20.237 1.00 74.44 174 VAL A CA 1
ATOM 1358 C C . VAL A 1 174 ? 5.660 -5.295 -21.695 1.00 74.44 174 VAL A C 1
ATOM 1360 O O . VAL A 1 174 ? 6.109 -6.019 -22.581 1.00 74.44 174 VAL A O 1
ATOM 1363 N N . VAL A 1 175 ? 4.821 -4.292 -21.967 1.00 77.81 175 VAL A N 1
ATOM 1364 C CA . VAL A 1 175 ? 4.316 -4.009 -23.314 1.00 77.81 175 VAL A CA 1
ATOM 1365 C C . VAL A 1 175 ? 5.402 -3.309 -24.146 1.00 77.81 175 VAL A C 1
ATOM 1367 O O . VAL A 1 175 ? 5.980 -2.324 -23.681 1.00 77.81 175 VAL A O 1
ATOM 1370 N N . PRO A 1 176 ? 5.677 -3.769 -25.386 1.00 80.19 176 PRO A N 1
ATOM 1371 C CA . PRO A 1 176 ? 6.626 -3.110 -26.276 1.00 80.19 176 PRO A CA 1
ATOM 1372 C C . PRO A 1 176 ? 6.295 -1.626 -26.501 1.00 80.19 176 PRO A C 1
ATOM 1374 O O . PRO A 1 176 ? 5.117 -1.260 -26.503 1.00 80.19 176 PRO A O 1
ATOM 1377 N N . PRO A 1 177 ? 7.303 -0.771 -26.757 1.00 82.38 177 PRO A N 1
ATOM 1378 C CA . PRO A 1 177 ? 7.074 0.646 -27.016 1.00 82.38 177 PRO A CA 1
ATOM 1379 C C . PRO A 1 177 ? 6.083 0.873 -28.165 1.00 82.38 177 PRO A C 1
ATOM 1381 O O . PRO A 1 177 ? 6.284 0.378 -29.273 1.00 82.38 177 PRO A O 1
ATOM 1384 N N . GLY A 1 178 ? 5.031 1.649 -27.911 1.00 85.19 178 GLY A N 1
ATOM 1385 C CA . GLY A 1 178 ? 4.007 1.980 -28.897 1.00 85.19 178 GLY A CA 1
ATOM 1386 C C . GLY A 1 178 ? 2.833 2.750 -28.293 1.00 85.19 178 GLY A C 1
ATOM 1387 O O . GLY A 1 178 ? 2.865 3.178 -27.140 1.00 85.19 178 GLY A O 1
ATOM 1388 N N . ALA A 1 179 ? 1.761 2.921 -29.070 1.00 86.00 179 ALA A N 1
ATOM 1389 C CA . ALA A 1 179 ? 0.574 3.649 -28.614 1.00 86.00 179 ALA A CA 1
ATOM 1390 C C . ALA A 1 179 ? -0.056 3.019 -27.355 1.00 86.00 179 ALA A C 1
ATOM 1392 O O . ALA A 1 179 ? -0.430 3.736 -26.428 1.00 86.00 179 ALA A O 1
ATOM 1393 N N . LEU A 1 180 ? -0.108 1.683 -27.287 1.00 86.69 180 LEU A N 1
ATOM 1394 C CA . LEU A 1 180 ? -0.664 0.958 -26.142 1.00 86.69 180 LEU A CA 1
ATOM 1395 C C . LEU A 1 180 ? 0.177 1.135 -24.867 1.00 86.69 180 LEU A C 1
ATOM 1397 O O . LEU A 1 180 ? -0.384 1.452 -23.820 1.00 86.69 180 LEU A O 1
ATOM 1401 N N . SER A 1 181 ? 1.509 0.988 -24.938 1.00 84.56 181 SER A N 1
ATOM 1402 C CA . SER A 1 181 ? 2.388 1.196 -23.774 1.00 84.56 181 SER A CA 1
ATOM 1403 C C . SER A 1 181 ? 2.291 2.632 -23.251 1.00 84.56 181 SER A C 1
ATOM 1405 O O . SER A 1 181 ? 2.283 2.857 -22.040 1.00 84.56 181 SER A O 1
ATOM 1407 N N . ASN A 1 182 ? 2.159 3.608 -24.157 1.00 86.12 182 ASN A N 1
ATOM 1408 C CA . ASN A 1 182 ? 1.974 5.013 -23.800 1.00 86.12 182 ASN A CA 1
ATOM 1409 C C . ASN A 1 182 ? 0.626 5.244 -23.104 1.00 86.12 182 ASN A C 1
ATOM 1411 O O . ASN A 1 182 ? 0.588 5.886 -22.056 1.00 86.12 182 ASN A O 1
ATOM 1415 N N . ALA A 1 183 ? -0.466 4.687 -23.634 1.00 88.50 183 ALA A N 1
ATOM 1416 C CA . ALA A 1 183 ? -1.790 4.795 -23.021 1.00 88.50 183 ALA A CA 1
ATOM 1417 C C . ALA A 1 183 ? -1.824 4.176 -21.613 1.00 88.50 183 ALA A C 1
ATOM 1419 O O . ALA A 1 183 ? -2.337 4.791 -20.678 1.00 88.50 183 ALA A O 1
ATOM 1420 N N . LEU A 1 184 ? -1.212 3.001 -21.437 1.00 86.69 184 LEU A N 1
ATOM 1421 C CA . LEU A 1 184 ? -1.082 2.341 -20.134 1.00 86.69 184 LEU A CA 1
ATOM 1422 C C . LEU A 1 184 ? -0.227 3.156 -19.158 1.00 86.69 184 LEU A C 1
ATOM 1424 O O . LEU A 1 184 ? -0.581 3.279 -17.988 1.00 86.69 184 LEU A O 1
ATOM 1428 N N . SER A 1 185 ? 0.849 3.782 -19.642 1.00 85.25 185 SER A N 1
ATOM 1429 C CA . SER A 1 185 ? 1.687 4.671 -18.828 1.00 85.25 185 SER A CA 1
ATOM 1430 C C . SER A 1 185 ? 0.917 5.906 -18.353 1.00 85.25 185 SER A C 1
ATOM 1432 O O . SER A 1 185 ? 1.029 6.297 -17.191 1.00 85.25 185 SER A O 1
ATOM 1434 N N . VAL A 1 186 ? 0.084 6.492 -19.219 1.00 89.25 186 VAL A N 1
ATOM 1435 C CA . VAL A 1 186 ? -0.807 7.603 -18.847 1.00 89.25 186 VAL A CA 1
ATOM 1436 C C . VAL A 1 186 ? -1.835 7.143 -17.814 1.00 89.25 186 VAL A C 1
ATOM 1438 O O . VAL A 1 186 ? -1.995 7.801 -16.787 1.00 89.25 186 VAL A O 1
ATOM 1441 N N . ALA A 1 187 ? -2.492 6.001 -18.034 1.00 89.88 187 ALA A N 1
ATOM 1442 C CA . ALA A 1 187 ? -3.459 5.445 -17.088 1.00 89.88 187 ALA A CA 1
ATOM 1443 C C . ALA A 1 187 ? -2.823 5.175 -15.711 1.00 89.88 187 ALA A C 1
ATOM 1445 O O . ALA A 1 187 ? -3.366 5.588 -14.685 1.00 89.88 187 ALA A O 1
ATOM 1446 N N . SER A 1 188 ? -1.633 4.571 -15.691 1.00 89.75 188 SER A N 1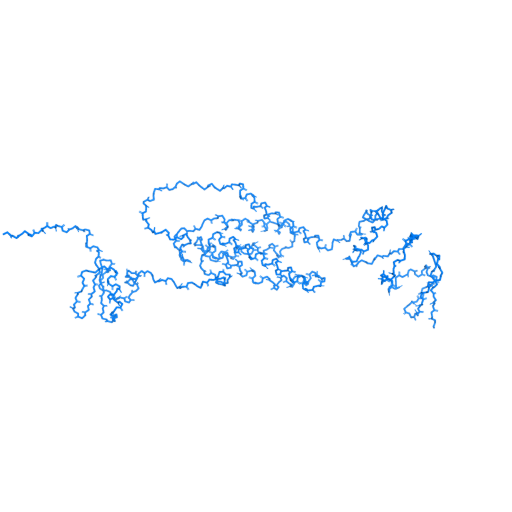
ATOM 1447 C CA . SER A 1 188 ? -0.823 4.363 -14.487 1.00 89.75 188 SER A CA 1
ATOM 1448 C C . SER A 1 188 ? -0.523 5.683 -13.765 1.00 89.75 188 SER A C 1
ATOM 1450 O O . SER A 1 188 ? -0.773 5.811 -12.564 1.00 89.75 188 SER A O 1
ATOM 1452 N N . GLY A 1 189 ? -0.085 6.712 -14.500 1.00 89.44 189 GLY A N 1
ATOM 1453 C CA . GLY A 1 189 ? 0.178 8.044 -13.950 1.00 89.44 189 GLY A CA 1
ATOM 1454 C C . GLY A 1 189 ? -1.063 8.709 -13.344 1.00 89.44 189 GLY A C 1
ATOM 1455 O O . GLY A 1 189 ? -0.975 9.323 -12.276 1.00 89.44 189 GLY A O 1
ATOM 1456 N N . LEU A 1 190 ? -2.231 8.549 -13.973 1.00 93.38 190 LEU A N 1
ATOM 1457 C CA . LEU A 1 190 ? -3.505 9.053 -13.450 1.00 93.38 190 LEU A CA 1
ATOM 1458 C C . LEU A 1 190 ? -3.901 8.346 -12.148 1.00 93.38 190 LEU A C 1
ATOM 1460 O O . LEU A 1 190 ? -4.284 9.018 -11.187 1.00 93.38 190 LEU A O 1
ATOM 1464 N N . VAL A 1 191 ? -3.752 7.019 -12.076 1.00 93.69 191 VAL A N 1
ATOM 1465 C CA . VAL A 1 191 ? -4.019 6.249 -10.849 1.00 93.69 191 VAL A CA 1
ATOM 1466 C C . VAL A 1 191 ? -3.051 6.647 -9.733 1.00 93.69 191 VAL A C 1
ATOM 1468 O O . VAL A 1 191 ? -3.491 6.940 -8.620 1.00 93.69 191 VAL A O 1
ATOM 1471 N N . GLY A 1 192 ? -1.751 6.746 -10.022 1.00 92.50 192 GLY A N 1
ATOM 1472 C CA . GLY A 1 192 ? -0.749 7.199 -9.052 1.00 92.50 192 GLY A CA 1
ATOM 1473 C C . GLY A 1 192 ? -1.043 8.607 -8.524 1.00 92.50 192 GLY A C 1
ATOM 1474 O O . GLY A 1 192 ? -1.022 8.845 -7.314 1.00 92.50 192 GLY A O 1
ATOM 1475 N N . THR A 1 193 ? -1.414 9.525 -9.417 1.00 93.12 193 THR A N 1
ATOM 1476 C CA . THR A 1 193 ? -1.812 10.896 -9.063 1.00 93.12 193 THR A CA 1
ATOM 1477 C C . THR A 1 193 ? -3.058 10.904 -8.177 1.00 93.12 193 THR A C 1
ATOM 1479 O O . THR A 1 193 ? -3.091 11.585 -7.148 1.00 93.12 193 THR A O 1
ATOM 1482 N N . TRP A 1 194 ? -4.068 10.100 -8.515 1.00 95.88 194 TRP A N 1
ATOM 1483 C CA . TRP A 1 194 ? -5.275 9.942 -7.707 1.00 95.88 194 TRP A CA 1
ATOM 1484 C C . TRP A 1 194 ? -4.967 9.416 -6.298 1.00 95.88 194 TRP A C 1
ATOM 1486 O O . TRP A 1 194 ? -5.452 9.991 -5.319 1.00 95.88 194 TRP A O 1
ATOM 1496 N N . LEU A 1 195 ? -4.106 8.399 -6.170 1.00 95.44 195 LEU A N 1
ATOM 1497 C CA . LEU A 1 195 ? -3.671 7.856 -4.876 1.00 95.44 195 LEU A CA 1
ATOM 1498 C C . LEU A 1 195 ? -2.987 8.921 -4.002 1.00 95.44 195 LEU A C 1
ATOM 1500 O O . LEU A 1 195 ? -3.192 8.949 -2.784 1.00 95.44 195 LEU A O 1
ATOM 1504 N N . ILE A 1 196 ? -2.204 9.819 -4.604 1.00 95.81 196 ILE A N 1
ATOM 1505 C CA . ILE A 1 196 ? -1.511 10.905 -3.893 1.00 95.81 196 ILE A CA 1
ATOM 1506 C C . ILE A 1 196 ? -2.492 12.003 -3.456 1.00 95.81 196 ILE A C 1
ATOM 1508 O O . ILE A 1 196 ? -2.442 12.460 -2.310 1.00 95.81 196 ILE A O 1
ATOM 1512 N N . ILE A 1 197 ? -3.391 12.431 -4.344 1.00 95.75 197 ILE A N 1
ATOM 1513 C CA . ILE A 1 197 ? -4.254 13.599 -4.107 1.00 95.75 197 ILE A CA 1
ATOM 1514 C C . ILE A 1 197 ? -5.443 13.259 -3.204 1.00 95.75 197 ILE A C 1
ATOM 1516 O O . ILE A 1 197 ? -5.780 14.050 -2.312 1.00 95.75 197 ILE A O 1
ATOM 1520 N N . LYS A 1 198 ? -6.088 12.105 -3.421 1.00 94.56 198 LYS A N 1
ATOM 1521 C CA . LYS A 1 198 ? -7.317 11.734 -2.710 1.00 94.56 198 LYS A CA 1
ATOM 1522 C C . LYS A 1 198 ? -7.069 11.702 -1.201 1.00 94.56 198 LYS A C 1
ATOM 1524 O O . LYS A 1 198 ? -6.104 11.114 -0.721 1.00 94.56 198 LYS A O 1
ATOM 1529 N N . ARG A 1 199 ? -7.931 12.349 -0.417 1.00 95.25 199 ARG A N 1
ATOM 1530 C CA . ARG A 1 199 ? -7.821 12.323 1.051 1.00 95.25 199 ARG A CA 1
ATOM 1531 C C . ARG A 1 199 ? -8.251 10.957 1.596 1.00 95.25 199 ARG A C 1
ATOM 1533 O O . ARG A 1 199 ? -9.178 10.349 1.071 1.00 95.25 199 ARG A O 1
ATOM 1540 N N . GLY A 1 200 ? -7.552 10.497 2.632 1.00 94.12 200 GLY A N 1
ATOM 1541 C CA . GLY A 1 200 ? -7.929 9.305 3.394 1.00 94.12 200 GLY A CA 1
ATOM 1542 C C . GLY A 1 200 ? -9.229 9.495 4.173 1.00 94.12 200 GLY A C 1
ATOM 1543 O O . GLY A 1 200 ? -9.656 10.630 4.401 1.00 94.12 200 GLY A O 1
ATOM 1544 N N . THR A 1 201 ? -9.834 8.394 4.616 1.00 93.50 201 THR A N 1
ATOM 1545 C CA . THR A 1 201 ? -11.007 8.399 5.494 1.00 93.50 201 THR A CA 1
ATOM 1546 C C . THR A 1 201 ? -10.651 9.006 6.856 1.00 93.50 201 THR A C 1
ATOM 1548 O O . THR A 1 201 ? -9.674 8.557 7.476 1.00 93.50 201 THR A O 1
ATOM 1551 N N . PRO A 1 202 ? -11.403 10.009 7.346 1.00 90.75 202 PRO A N 1
ATOM 1552 C CA . PRO A 1 202 ? -11.186 10.564 8.676 1.00 90.75 202 PRO A CA 1
ATOM 1553 C C . PRO A 1 202 ? -11.521 9.525 9.753 1.00 90.75 202 PRO A C 1
ATOM 1555 O O . PRO A 1 202 ? -12.435 8.725 9.589 1.00 90.75 202 PRO A O 1
ATOM 1558 N N . GLY A 1 203 ? -10.786 9.546 10.867 1.00 85.69 203 GLY A N 1
ATOM 1559 C CA . GLY A 1 203 ? -11.031 8.630 11.982 1.00 85.69 203 GLY A CA 1
ATOM 1560 C C . GLY A 1 203 ? -10.459 7.218 11.775 1.00 85.69 203 GLY A C 1
ATOM 1561 O O . GLY A 1 203 ? -9.736 6.967 10.806 1.00 85.69 203 GLY A O 1
ATOM 1562 N N . PRO A 1 204 ? -10.666 6.310 12.743 1.00 88.06 204 PRO A N 1
ATOM 1563 C CA . PRO A 1 204 ? -10.282 4.905 12.622 1.00 88.06 204 PRO A CA 1
ATOM 1564 C C . PRO A 1 204 ? -11.147 4.174 11.582 1.00 88.06 204 PRO A C 1
ATOM 1566 O O . PRO A 1 204 ? -12.311 4.503 11.399 1.00 88.06 204 PRO A O 1
ATOM 1569 N N . ASN A 1 205 ? -10.580 3.161 10.926 1.00 91.31 205 ASN A N 1
ATOM 1570 C CA . ASN A 1 205 ? -11.311 2.227 10.062 1.00 91.31 205 ASN A CA 1
ATOM 1571 C C . ASN A 1 205 ? -10.865 0.780 10.348 1.00 91.31 205 ASN A C 1
ATOM 1573 O O . ASN A 1 205 ? -9.988 0.553 11.192 1.00 91.31 205 ASN A O 1
ATOM 1577 N N . ARG A 1 206 ? -11.429 -0.206 9.636 1.00 91.56 206 ARG A N 1
ATOM 1578 C CA . ARG A 1 206 ? -11.099 -1.638 9.818 1.00 91.56 206 ARG A CA 1
ATOM 1579 C C . ARG A 1 206 ? -9.622 -1.978 9.588 1.00 91.56 206 ARG A C 1
ATOM 1581 O O . ARG A 1 206 ? -9.127 -2.960 10.126 1.00 91.56 206 ARG A O 1
ATOM 1588 N N . TYR A 1 207 ? -8.897 -1.139 8.850 1.00 92.25 207 TYR A N 1
ATOM 1589 C CA . TYR A 1 207 ? -7.463 -1.280 8.591 1.00 92.25 207 TYR A CA 1
ATOM 1590 C C . TYR A 1 207 ? -6.597 -0.468 9.555 1.00 92.25 207 TYR A C 1
ATOM 1592 O O . TYR A 1 207 ? -5.366 -0.482 9.454 1.00 92.25 207 TYR A O 1
ATOM 1600 N N . GLY A 1 208 ? -7.179 0.227 10.533 1.00 88.00 208 GLY A N 1
ATOM 1601 C CA . GLY A 1 208 ? -6.463 0.817 11.659 1.00 88.00 208 GLY A CA 1
ATOM 1602 C C . GLY A 1 208 ? -6.848 2.227 12.058 1.00 88.00 208 GLY A C 1
ATOM 1603 O O . GLY A 1 208 ? -7.711 2.880 11.474 1.00 88.00 208 GLY A O 1
ATOM 1604 N N . ARG A 1 209 ? -6.129 2.709 13.076 1.00 85.69 209 ARG A N 1
ATOM 1605 C CA . ARG A 1 209 ? -6.305 4.044 13.658 1.00 85.69 209 ARG A CA 1
ATOM 1606 C C . ARG A 1 209 ? -6.075 5.153 12.626 1.00 85.69 209 ARG A C 1
ATOM 1608 O O . ARG A 1 209 ? -5.309 4.983 11.678 1.00 85.69 209 ARG A O 1
ATOM 1615 N N . SER A 1 210 ? -6.728 6.294 12.857 1.00 81.44 210 SER A N 1
ATOM 1616 C CA . SER A 1 210 ? -6.515 7.521 12.084 1.00 81.44 210 SER A CA 1
ATOM 1617 C C . SER A 1 210 ? -5.039 7.914 12.075 1.00 81.44 210 SER A C 1
ATOM 1619 O O . SER A 1 210 ? -4.372 7.871 13.109 1.00 81.44 210 SER A O 1
ATOM 1621 N N . LEU A 1 211 ? -4.547 8.336 10.910 1.00 77.75 211 LEU A N 1
ATOM 1622 C CA . LEU A 1 211 ? -3.208 8.912 10.755 1.00 77.75 211 LEU A CA 1
ATOM 1623 C C . LEU A 1 211 ? -3.178 10.422 11.008 1.00 77.75 211 LEU A C 1
ATOM 1625 O O . LEU A 1 211 ? -2.102 10.995 11.170 1.00 77.75 211 LEU A O 1
ATOM 1629 N N . VAL A 1 212 ? -4.347 11.067 11.037 1.00 74.69 212 VAL A N 1
ATOM 1630 C CA . VAL A 1 212 ? -4.479 12.458 11.469 1.00 74.69 212 VAL A CA 1
ATOM 1631 C C . VAL A 1 212 ? -4.385 12.425 12.988 1.00 74.69 212 VAL A C 1
ATOM 1633 O O . VAL A 1 212 ? -5.327 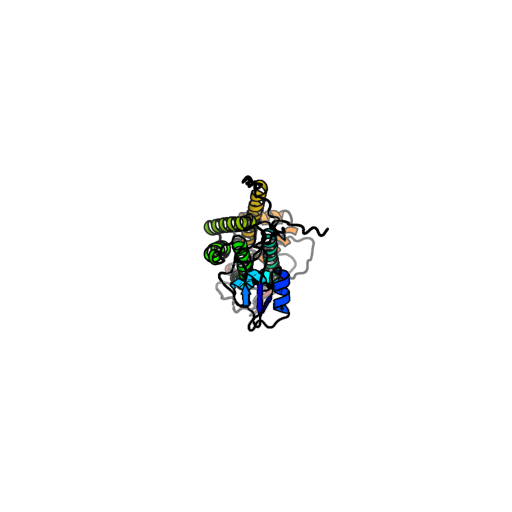12.009 13.665 1.00 74.69 212 VAL A O 1
ATOM 1636 N N . GLY A 1 213 ? -3.184 12.711 13.489 1.00 52.50 213 GLY A N 1
ATOM 1637 C CA . GLY A 1 213 ? -2.812 12.511 14.881 1.00 52.50 213 GLY A CA 1
ATOM 1638 C C . GLY A 1 213 ? -3.772 13.202 15.837 1.00 52.50 213 GLY A C 1
ATOM 1639 O O . GLY A 1 213 ? -4.001 14.399 15.718 1.00 52.50 213 GLY A O 1
ATOM 1640 N N . GLY A 1 214 ? -4.303 12.422 16.780 1.00 49.44 214 GLY A N 1
ATOM 1641 C CA . GLY A 1 214 ? -4.637 12.878 18.125 1.00 49.44 214 GLY A CA 1
ATOM 1642 C C . GLY A 1 214 ? -5.418 14.180 18.245 1.00 49.44 214 GLY A C 1
ATOM 1643 O O . GLY A 1 214 ? -5.186 14.910 19.204 1.00 49.44 214 GLY A O 1
ATOM 1644 N N . VAL A 1 215 ? -6.362 14.469 17.345 1.00 46.34 215 VAL A N 1
ATOM 1645 C CA . VAL A 1 215 ? -7.459 15.351 17.738 1.00 46.34 215 VAL A CA 1
ATOM 1646 C C . VAL A 1 215 ? -8.181 14.566 18.825 1.00 46.34 215 VAL A C 1
ATOM 1648 O O . VAL A 1 215 ? -8.928 13.635 18.523 1.00 46.34 215 VAL A O 1
ATOM 1651 N N . ARG A 1 216 ? -7.863 14.862 20.099 1.00 47.50 216 ARG A N 1
ATOM 1652 C CA . ARG A 1 216 ? -8.735 14.531 21.231 1.00 47.50 216 ARG A CA 1
ATOM 1653 C C . ARG A 1 216 ? -10.126 14.871 20.735 1.00 47.50 216 ARG A C 1
ATOM 1655 O O . ARG A 1 216 ? -10.320 15.992 20.274 1.00 47.50 216 ARG A O 1
ATOM 1662 N N . SER A 1 217 ? -11.015 13.890 20.716 1.00 44.31 217 SER A N 1
ATOM 1663 C CA . SER A 1 217 ? -12.387 14.039 20.256 1.00 44.31 217 SER A CA 1
ATOM 1664 C C . SER A 1 217 ? -13.096 15.063 21.139 1.00 44.31 217 SER A C 1
ATOM 1666 O O . SER A 1 217 ? -13.807 14.710 22.069 1.00 44.31 217 SER A O 1
ATOM 1668 N N . VAL A 1 218 ? -12.849 16.345 20.887 1.00 49.62 218 VAL A N 1
ATOM 1669 C CA . VAL A 1 218 ? -13.719 17.428 21.297 1.00 49.62 218 VAL A CA 1
ATOM 1670 C C . VAL A 1 218 ? -14.894 17.285 20.350 1.00 49.62 218 VAL A C 1
ATOM 1672 O O . VAL A 1 218 ? -14.750 17.469 19.140 1.00 49.62 218 VAL A O 1
ATOM 1675 N N . SER A 1 219 ? -16.026 16.840 20.881 1.00 40.75 219 SER A N 1
ATOM 1676 C CA . SER A 1 219 ? -17.301 16.795 20.179 1.00 40.75 219 SER A CA 1
ATOM 1677 C C . SER A 1 219 ? -17.725 18.227 19.852 1.00 40.75 219 SER A C 1
ATOM 1679 O O . SER A 1 219 ? -18.504 18.841 20.575 1.00 40.75 219 SER A O 1
ATOM 1681 N N . VAL A 1 220 ? -17.154 18.799 18.795 1.00 43.41 220 VAL A N 1
ATOM 1682 C CA . VAL A 1 220 ? -17.624 20.063 18.236 1.00 43.41 220 VAL A CA 1
ATOM 1683 C C . VAL A 1 220 ? -18.843 19.727 17.374 1.00 43.41 220 VAL A C 1
ATOM 1685 O O . VAL A 1 220 ? -18.711 18.894 16.472 1.00 43.41 220 VAL A O 1
ATOM 1688 N N . PRO A 1 221 ? -20.025 20.318 17.626 1.00 42.12 221 PRO A N 1
ATOM 1689 C CA . PRO A 1 221 ? -21.178 20.142 16.755 1.00 42.12 221 PRO A CA 1
ATOM 1690 C C . PRO A 1 221 ? -20.791 20.576 15.339 1.00 42.12 221 PRO A C 1
ATOM 1692 O O . PRO A 1 221 ? -20.353 21.704 15.106 1.00 42.12 221 PRO A O 1
ATOM 1695 N N . VAL A 1 222 ? -20.880 19.639 14.397 1.00 44.78 222 VAL A N 1
ATOM 1696 C CA . VAL A 1 222 ? -20.462 19.847 13.011 1.00 44.78 222 VAL A CA 1
ATOM 1697 C C . VAL A 1 222 ? -21.480 20.761 12.335 1.00 44.78 222 VAL A C 1
ATOM 1699 O O . VAL A 1 222 ? -22.505 20.308 11.835 1.00 44.78 222 VAL A O 1
ATOM 1702 N N . ALA A 1 223 ? -21.183 22.060 12.299 1.00 48.53 223 ALA A N 1
ATOM 1703 C CA . ALA A 1 223 ? -21.747 22.939 11.286 1.00 48.53 223 ALA A CA 1
ATOM 1704 C C . ALA A 1 223 ? -21.274 22.429 9.916 1.00 48.53 223 ALA A C 1
ATOM 1706 O O . ALA A 1 223 ? -20.078 22.204 9.715 1.00 48.53 223 ALA A O 1
ATOM 1707 N N . ALA A 1 224 ? -22.221 22.189 9.006 1.00 43.53 224 ALA A N 1
ATOM 1708 C CA . ALA A 1 224 ? -21.982 21.646 7.674 1.00 43.53 224 ALA A CA 1
ATOM 1709 C C . ALA A 1 224 ? -20.800 22.356 6.993 1.00 43.53 224 ALA A C 1
ATOM 1711 O O . ALA A 1 224 ? -20.874 23.538 6.659 1.00 43.53 224 ALA A O 1
ATOM 1712 N N . SER A 1 225 ? -19.689 21.640 6.810 1.00 40.62 225 SER A N 1
ATOM 1713 C CA . SER A 1 225 ? -18.528 22.198 6.126 1.00 40.62 225 SER A CA 1
ATOM 1714 C C . SER A 1 225 ? -18.874 22.419 4.650 1.00 40.62 225 SER A C 1
ATOM 1716 O O . SER A 1 225 ? -19.319 21.464 4.001 1.00 40.62 225 SER A O 1
ATOM 1718 N N . PRO A 1 226 ? -18.641 23.615 4.088 1.00 47.34 226 PRO A N 1
ATOM 1719 C CA . PRO A 1 226 ? -18.843 23.851 2.671 1.00 47.34 226 PRO A CA 1
ATOM 1720 C C . PRO A 1 226 ? -17.857 22.985 1.882 1.00 47.34 226 PRO A C 1
ATOM 1722 O O . PRO A 1 226 ? -16.637 23.053 2.050 1.00 47.34 226 PRO A O 1
ATOM 1725 N N . THR A 1 227 ? -18.411 22.134 1.028 1.00 45.66 227 THR A N 1
ATOM 1726 C CA . THR A 1 227 ? -17.720 21.293 0.052 1.00 45.66 227 THR A CA 1
ATOM 1727 C C . THR A 1 227 ? -17.027 22.161 -1.000 1.00 45.66 227 THR A C 1
ATOM 1729 O O . THR A 1 227 ? -17.521 22.329 -2.108 1.00 45.66 227 THR A O 1
ATOM 1732 N N . GLY A 1 228 ? -15.874 22.729 -0.652 1.00 38.94 228 GLY A N 1
ATOM 1733 C CA . GLY A 1 228 ? -15.005 23.469 -1.565 1.00 38.94 228 GLY A CA 1
ATOM 1734 C C . GLY A 1 228 ? -13.656 22.774 -1.703 1.00 38.94 228 GLY A C 1
ATOM 1735 O O . GLY A 1 228 ? -12.696 23.126 -1.024 1.00 38.94 228 GLY A O 1
ATOM 1736 N N . TRP A 1 229 ? -13.571 21.757 -2.561 1.00 39.38 229 TRP A N 1
ATOM 1737 C CA . TRP A 1 229 ? -12.294 21.166 -2.962 1.00 39.38 229 TRP A CA 1
ATOM 1738 C C . TRP A 1 229 ? -11.627 22.082 -3.997 1.00 39.38 229 TRP A C 1
ATOM 1740 O O . TRP A 1 229 ? -11.786 21.867 -5.194 1.00 39.38 229 TRP A O 1
ATOM 1750 N N . SER A 1 230 ? -10.867 23.096 -3.578 1.00 38.88 230 SER A N 1
ATOM 1751 C CA . SER A 1 230 ? -9.971 23.797 -4.507 1.00 38.88 230 SER A CA 1
ATOM 1752 C C . SER A 1 230 ? -8.648 23.038 -4.595 1.00 38.88 230 SER A C 1
ATOM 1754 O O . SER A 1 230 ? -7.679 23.275 -3.875 1.00 38.88 230 SER A O 1
ATOM 1756 N N . ILE A 1 231 ? -8.614 22.044 -5.480 1.00 49.94 231 ILE A N 1
ATOM 1757 C CA . ILE A 1 231 ? -7.342 21.525 -5.972 1.00 49.94 231 ILE A CA 1
ATOM 1758 C C . ILE A 1 231 ? -6.739 22.640 -6.823 1.00 49.94 231 ILE A C 1
ATOM 1760 O O . ILE A 1 231 ? -7.361 23.096 -7.780 1.00 49.94 231 ILE A O 1
ATOM 1764 N N . ASN A 1 232 ? -5.538 23.092 -6.467 1.00 63.66 232 ASN A N 1
ATOM 1765 C CA . ASN A 1 232 ? -4.822 24.077 -7.260 1.00 63.66 232 ASN A CA 1
ATOM 1766 C C . ASN A 1 232 ? -4.413 23.391 -8.575 1.00 63.66 232 ASN A C 1
ATOM 1768 O O . ASN A 1 232 ? -3.434 22.645 -8.626 1.00 63.66 232 ASN A O 1
ATOM 1772 N N . VAL A 1 233 ? -5.222 23.585 -9.620 1.00 55.53 233 VAL A N 1
ATOM 1773 C CA . VAL A 1 233 ? -5.045 23.025 -10.972 1.00 55.53 233 VAL A CA 1
ATOM 1774 C C . VAL A 1 233 ? -3.596 23.143 -11.484 1.00 55.53 233 VAL A C 1
ATOM 1776 O O . VAL A 1 233 ? -3.090 22.149 -12.010 1.00 55.53 233 VAL A O 1
ATOM 1779 N N . PRO A 1 234 ? -2.861 24.253 -11.255 1.00 60.31 234 PRO A N 1
ATOM 1780 C CA . PRO A 1 2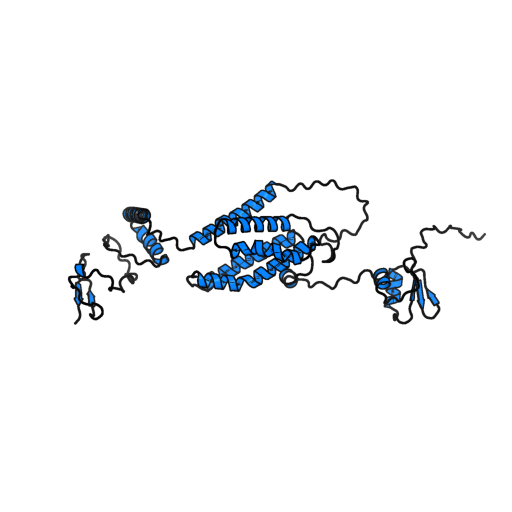34 ? -1.454 24.366 -11.640 1.00 60.31 234 PRO A CA 1
ATOM 1781 C C . PRO A 1 234 ? -0.547 23.315 -10.989 1.00 60.31 234 PRO A C 1
ATOM 1783 O O . PRO A 1 234 ? 0.374 22.821 -11.629 1.00 60.31 234 PRO A O 1
ATOM 1786 N N . THR A 1 235 ? -0.809 22.924 -9.738 1.00 57.28 235 THR A N 1
ATOM 1787 C CA . THR A 1 235 ? -0.010 21.912 -9.030 1.00 57.28 235 THR A CA 1
ATOM 1788 C C . THR A 1 235 ? -0.219 20.524 -9.629 1.00 57.28 235 THR A C 1
ATOM 1790 O O . THR A 1 235 ? 0.738 19.769 -9.775 1.00 57.28 235 THR A O 1
ATOM 1793 N N . VAL A 1 236 ? -1.451 20.193 -10.026 1.00 56.38 236 VAL A N 1
ATOM 1794 C CA . VAL A 1 236 ? -1.745 18.918 -10.701 1.00 56.38 236 VAL A CA 1
ATOM 1795 C C . VAL A 1 236 ? -1.125 18.888 -12.093 1.00 56.38 236 VAL A C 1
ATOM 1797 O O . VAL A 1 236 ? -0.488 17.900 -12.449 1.00 56.38 236 VAL A O 1
ATOM 1800 N N . LEU A 1 237 ? -1.239 19.982 -12.850 1.00 54.69 237 LEU A N 1
ATOM 1801 C CA . LEU A 1 237 ? -0.617 20.100 -14.169 1.00 54.69 237 LEU A CA 1
ATOM 1802 C C . LEU A 1 237 ? 0.913 20.022 -14.093 1.00 54.69 237 LEU A C 1
ATOM 1804 O O . LEU A 1 237 ? 1.516 19.339 -14.914 1.00 54.69 237 LEU A O 1
ATOM 1808 N N . ALA A 1 238 ? 1.543 20.633 -13.086 1.00 56.69 238 ALA A N 1
ATOM 1809 C CA . ALA A 1 238 ? 2.988 20.543 -12.879 1.00 56.69 238 ALA A CA 1
ATOM 1810 C C . ALA A 1 238 ? 3.444 19.111 -12.548 1.00 56.69 238 ALA A C 1
ATOM 1812 O O . ALA A 1 238 ? 4.438 18.641 -13.098 1.00 56.69 238 ALA A O 1
ATOM 1813 N N . ILE A 1 239 ? 2.702 18.386 -11.701 1.00 56.84 239 ILE A N 1
ATOM 1814 C CA . ILE A 1 239 ? 3.009 16.984 -11.367 1.00 56.84 239 ILE A CA 1
ATOM 1815 C C . ILE A 1 239 ? 2.864 16.084 -12.603 1.00 56.84 239 ILE A C 1
ATOM 1817 O O . ILE A 1 239 ? 3.754 15.278 -12.879 1.00 56.84 239 ILE A O 1
ATOM 1821 N N . LEU A 1 240 ? 1.785 16.250 -13.376 1.00 54.38 240 LEU A N 1
ATOM 1822 C CA . LEU A 1 240 ? 1.568 15.502 -14.618 1.00 54.38 240 LEU A CA 1
ATOM 1823 C C . LEU A 1 240 ? 2.623 15.837 -15.679 1.00 54.38 240 LEU A C 1
ATOM 1825 O O . LEU A 1 240 ? 3.093 14.934 -16.369 1.00 54.38 240 LEU A O 1
ATOM 1829 N N . ALA A 1 241 ? 3.044 17.101 -15.777 1.00 54.28 241 ALA A N 1
ATOM 1830 C CA . ALA A 1 241 ? 4.112 17.521 -16.676 1.00 54.28 241 ALA A CA 1
ATOM 1831 C C . ALA A 1 241 ? 5.450 16.880 -16.289 1.00 54.28 241 ALA A C 1
ATOM 1833 O O . ALA A 1 241 ? 6.109 16.318 -17.156 1.00 54.28 241 ALA A O 1
ATOM 1834 N N . ILE A 1 242 ? 5.835 16.874 -15.007 1.00 54.91 242 ILE A N 1
ATOM 1835 C CA . ILE A 1 242 ? 7.090 16.247 -14.552 1.00 54.91 242 ILE A CA 1
ATOM 1836 C C . ILE A 1 242 ? 7.071 14.732 -14.808 1.00 54.91 242 ILE A C 1
ATOM 1838 O O . ILE A 1 242 ? 8.032 14.193 -15.359 1.00 54.91 242 ILE A O 1
ATOM 1842 N N . ALA A 1 243 ? 5.967 14.053 -14.479 1.00 50.34 243 ALA A N 1
ATOM 1843 C CA . ALA A 1 243 ? 5.813 12.617 -14.722 1.00 50.34 243 ALA A CA 1
ATOM 1844 C C . ALA A 1 243 ? 5.829 12.277 -16.225 1.00 50.34 243 ALA A C 1
ATOM 1846 O O . ALA A 1 243 ? 6.528 11.355 -16.646 1.00 50.34 243 ALA A O 1
ATOM 1847 N N . GLY A 1 244 ? 5.118 13.058 -17.045 1.00 50.25 244 GLY A N 1
ATOM 1848 C CA . GLY A 1 244 ? 5.123 12.920 -18.502 1.00 50.25 244 GLY A CA 1
ATOM 1849 C C . GLY A 1 244 ? 6.502 13.186 -19.106 1.00 50.25 244 GLY A C 1
ATOM 1850 O O . GLY A 1 244 ? 6.947 12.439 -19.973 1.00 50.25 244 GLY A O 1
ATOM 1851 N N . THR A 1 245 ? 7.224 14.186 -18.598 1.00 44.94 245 THR A N 1
ATOM 1852 C CA . THR A 1 245 ? 8.582 14.512 -19.058 1.00 44.94 245 THR A CA 1
ATOM 1853 C C . THR A 1 245 ? 9.552 13.386 -18.705 1.00 44.94 245 THR A C 1
ATOM 1855 O O . THR A 1 245 ? 10.318 12.968 -19.566 1.00 44.94 245 THR A O 1
ATOM 1858 N N . MET A 1 246 ? 9.479 12.810 -17.499 1.00 47.84 246 MET A N 1
ATOM 1859 C CA . MET A 1 246 ? 10.310 11.656 -17.128 1.00 47.84 246 MET A CA 1
ATOM 1860 C C . MET A 1 246 ? 10.008 10.403 -17.959 1.00 47.84 246 MET A C 1
ATOM 1862 O O . MET A 1 246 ? 10.941 9.697 -18.338 1.00 47.84 246 MET A O 1
ATOM 1866 N N . LEU A 1 247 ? 8.744 10.145 -18.304 1.00 49.34 247 LEU A N 1
ATOM 1867 C CA . LEU A 1 247 ? 8.366 9.025 -19.175 1.00 49.34 247 LEU A CA 1
ATOM 1868 C C . LEU A 1 247 ? 8.838 9.232 -20.624 1.00 49.34 247 LEU A C 1
ATOM 1870 O O . LEU A 1 247 ? 9.400 8.317 -21.225 1.00 49.34 247 LEU A O 1
ATOM 1874 N N . ILE A 1 248 ? 8.667 10.438 -21.173 1.00 46.25 248 ILE A N 1
ATOM 1875 C CA . ILE A 1 248 ? 9.074 10.769 -22.548 1.00 46.25 248 ILE A CA 1
ATOM 1876 C C . ILE A 1 248 ? 10.603 10.786 -22.676 1.00 46.25 248 ILE A C 1
ATOM 1878 O O . ILE A 1 248 ? 11.147 10.196 -23.611 1.00 46.25 248 ILE A O 1
ATOM 1882 N N . TYR A 1 249 ? 11.310 11.426 -21.740 1.00 42.34 249 TYR A N 1
ATOM 1883 C CA . TYR A 1 249 ? 12.771 11.507 -21.782 1.00 42.34 249 TYR A CA 1
ATOM 1884 C C . TYR A 1 249 ? 13.446 10.206 -21.346 1.00 42.34 249 TYR A C 1
ATOM 1886 O O . TYR A 1 249 ? 14.444 9.837 -21.953 1.00 42.34 249 TYR A O 1
ATOM 1894 N N . GLY A 1 250 ? 12.893 9.465 -20.382 1.00 45.66 250 GLY A N 1
ATOM 1895 C CA . GLY A 1 250 ? 13.389 8.134 -20.018 1.00 45.66 250 GLY A CA 1
ATOM 1896 C C . GLY A 1 250 ? 13.219 7.125 -21.157 1.00 45.66 250 GLY A C 1
ATOM 1897 O O . GLY A 1 250 ? 14.158 6.404 -21.491 1.00 45.66 250 GLY A O 1
ATOM 1898 N N . GLY A 1 251 ? 12.062 7.134 -21.830 1.00 44.75 251 GLY A N 1
ATOM 1899 C CA . GLY A 1 251 ? 11.817 6.304 -23.012 1.00 44.75 251 GLY A CA 1
ATOM 1900 C C . GLY A 1 251 ? 12.735 6.653 -24.187 1.00 44.75 251 GLY A C 1
ATOM 1901 O O . GLY A 1 251 ? 13.282 5.754 -24.825 1.00 44.75 251 GLY A O 1
ATOM 1902 N N . ARG A 1 252 ? 12.973 7.949 -24.439 1.00 44.38 252 ARG A N 1
ATOM 1903 C CA . ARG A 1 252 ? 13.917 8.400 -25.475 1.00 44.38 252 ARG A CA 1
ATOM 1904 C C . ARG A 1 252 ? 15.372 8.105 -25.128 1.00 44.38 252 ARG A C 1
ATOM 1906 O O . ARG A 1 252 ? 16.087 7.648 -26.008 1.00 44.38 252 ARG A O 1
ATOM 1913 N N . ALA A 1 253 ? 15.789 8.279 -23.874 1.00 44.59 253 ALA A N 1
ATOM 1914 C CA . ALA A 1 253 ? 17.140 7.950 -23.419 1.00 44.59 253 ALA A CA 1
ATOM 1915 C C . ALA A 1 253 ? 17.448 6.449 -23.580 1.00 44.59 253 ALA A C 1
ATOM 1917 O O . ALA A 1 253 ? 18.544 6.070 -23.984 1.00 44.59 253 ALA A O 1
ATOM 1918 N N . ILE A 1 254 ? 16.455 5.585 -23.343 1.00 44.69 254 ILE A N 1
ATOM 1919 C CA . ILE A 1 254 ? 16.576 4.137 -23.564 1.00 44.69 254 ILE A CA 1
ATOM 1920 C C . ILE A 1 254 ? 16.541 3.792 -25.063 1.00 44.69 254 ILE A C 1
ATOM 1922 O O . ILE A 1 254 ? 17.238 2.878 -25.497 1.00 44.69 254 ILE A O 1
ATOM 1926 N N . GLN A 1 255 ? 15.790 4.532 -25.884 1.00 45.91 255 GLN A N 1
ATOM 1927 C CA . GLN A 1 255 ? 15.824 4.376 -27.344 1.00 45.91 255 GLN A CA 1
ATOM 1928 C C . GLN A 1 255 ? 17.142 4.855 -27.966 1.00 45.91 255 GLN A C 1
ATOM 1930 O O . GLN A 1 255 ? 17.589 4.243 -28.928 1.00 45.91 255 GLN A O 1
ATOM 1935 N N . THR A 1 256 ? 17.798 5.870 -27.401 1.00 44.03 256 THR A N 1
ATOM 1936 C CA . THR A 1 256 ? 19.161 6.274 -27.790 1.00 44.03 256 THR A CA 1
ATOM 1937 C C . THR A 1 256 ? 20.244 5.316 -27.287 1.00 44.03 256 THR A C 1
ATOM 1939 O O . THR A 1 256 ? 21.372 5.390 -27.755 1.00 44.03 256 THR A O 1
ATOM 1942 N N . LEU A 1 257 ? 19.911 4.418 -26.350 1.00 41.00 257 LEU A N 1
ATOM 1943 C CA . LEU A 1 257 ? 20.773 3.317 -25.900 1.00 41.00 257 LEU A CA 1
ATOM 1944 C C . LEU A 1 257 ? 20.516 2.003 -26.650 1.00 41.00 257 LEU A C 1
ATOM 1946 O O . LEU A 1 257 ? 21.297 1.063 -26.502 1.00 41.00 257 LEU A O 1
ATOM 1950 N N . ARG A 1 258 ? 19.470 1.910 -27.488 1.00 42.94 258 ARG A N 1
ATOM 1951 C CA . ARG A 1 258 ? 19.531 0.937 -28.584 1.00 42.94 258 ARG A CA 1
ATOM 1952 C C . ARG A 1 258 ? 20.685 1.389 -29.476 1.00 42.94 258 ARG A C 1
ATOM 1954 O O . ARG A 1 258 ? 20.753 2.589 -29.741 1.00 42.94 258 ARG A O 1
ATOM 1961 N N . PRO A 1 259 ? 21.552 0.487 -29.966 1.00 44.53 259 PRO A N 1
ATOM 1962 C CA . PRO A 1 259 ? 22.391 0.836 -31.095 1.00 44.53 259 PRO A CA 1
ATOM 1963 C C . PRO A 1 259 ? 21.409 1.246 -32.189 1.00 44.53 259 PRO A C 1
ATOM 1965 O O . PRO A 1 259 ? 20.663 0.418 -32.720 1.00 44.53 259 PRO A O 1
ATOM 1968 N N . SER A 1 260 ? 21.299 2.553 -32.422 1.00 39.50 260 SER A N 1
ATOM 1969 C CA . SER A 1 260 ? 20.616 3.086 -33.582 1.00 39.50 260 SER A CA 1
ATOM 1970 C C . SER A 1 260 ? 21.139 2.283 -34.757 1.00 39.50 260 SER A C 1
ATOM 1972 O O . SER A 1 260 ? 22.341 2.013 -34.834 1.00 39.50 260 SER A O 1
ATOM 1974 N N . ALA A 1 261 ? 20.226 1.845 -35.628 1.00 44.41 261 ALA A N 1
ATOM 1975 C CA . ALA A 1 261 ? 20.589 1.413 -36.964 1.00 44.41 261 ALA A CA 1
ATOM 1976 C C . ALA A 1 261 ? 21.708 2.345 -37.429 1.00 44.41 261 ALA A C 1
ATOM 1978 O O . ALA A 1 261 ? 21.508 3.558 -37.446 1.00 44.41 261 ALA A O 1
ATOM 1979 N N . SER A 1 262 ? 22.895 1.750 -37.569 1.00 47.97 262 SER A N 1
ATOM 1980 C CA . SER A 1 262 ? 24.188 2.378 -37.793 1.00 47.97 262 SER A CA 1
ATOM 1981 C C . SER A 1 262 ? 24.050 3.828 -38.261 1.00 47.97 262 SER A C 1
ATOM 1983 O O . SER A 1 262 ? 23.552 4.070 -39.359 1.00 47.97 262 SER A O 1
ATOM 1985 N N . LEU A 1 263 ? 24.517 4.799 -37.470 1.00 44.56 263 LEU A N 1
ATOM 1986 C CA . LEU A 1 263 ? 24.726 6.173 -37.949 1.00 44.56 263 LEU A CA 1
ATOM 1987 C C . LEU A 1 263 ? 25.572 6.200 -39.243 1.00 44.56 263 LEU A C 1
ATOM 1989 O O . LEU A 1 263 ? 25.548 7.187 -39.960 1.00 44.56 263 LEU A O 1
ATOM 1993 N N . CYS A 1 264 ? 26.268 5.109 -39.585 1.00 46.38 264 CYS A N 1
ATOM 1994 C CA . CYS A 1 264 ? 26.995 4.919 -40.839 1.00 46.38 264 CYS A CA 1
ATOM 1995 C C . CYS A 1 264 ? 26.151 4.328 -41.992 1.00 46.38 264 CYS A C 1
ATOM 1997 O O . CYS A 1 264 ? 26.693 4.111 -43.070 1.00 46.38 264 CYS A O 1
ATOM 1999 N N . SER A 1 265 ? 24.862 4.030 -41.793 1.00 47.22 265 SER A N 1
ATOM 2000 C CA . SER A 1 265 ? 23.936 3.608 -42.863 1.00 47.22 265 SER A CA 1
ATOM 2001 C C . SER A 1 265 ? 23.237 4.783 -43.553 1.00 47.22 265 SER A C 1
ATOM 2003 O O . SER A 1 265 ? 22.682 4.608 -44.635 1.00 47.22 265 SER A O 1
ATOM 2005 N N . ASP A 1 266 ? 23.319 5.983 -42.969 1.00 54.66 266 ASP A N 1
ATOM 2006 C CA . ASP A 1 266 ? 22.922 7.226 -43.621 1.00 54.66 266 ASP A CA 1
ATOM 2007 C C . ASP A 1 266 ? 24.131 7.807 -44.391 1.00 54.66 266 ASP A C 1
ATOM 2009 O O . ASP A 1 266 ? 25.108 8.244 -43.767 1.00 54.66 266 ASP A O 1
ATOM 2013 N N . PRO A 1 267 ? 24.111 7.828 -45.739 1.00 60.62 267 PRO A N 1
ATOM 2014 C CA . PRO A 1 267 ? 25.205 8.381 -46.540 1.00 60.62 267 PRO A CA 1
ATOM 2015 C C . PRO A 1 267 ? 25.472 9.870 -46.251 1.00 60.62 267 PRO A C 1
ATOM 2017 O O . PRO A 1 267 ? 26.593 10.349 -46.461 1.00 60.62 267 PRO A O 1
ATOM 2020 N N . GLY A 1 268 ? 24.494 10.605 -45.708 1.00 70.88 268 GLY A N 1
ATOM 2021 C CA . GLY A 1 268 ? 24.676 11.988 -45.272 1.00 70.88 268 GLY A CA 1
ATOM 2022 C C . GLY A 1 268 ? 25.648 12.118 -44.097 1.00 70.88 268 GLY A C 1
ATOM 2023 O O . GLY A 1 268 ? 26.474 13.029 -44.078 1.00 70.88 268 GLY A O 1
ATOM 2024 N N . VAL A 1 269 ? 25.631 11.170 -43.157 1.00 66.31 269 VAL A N 1
ATOM 2025 C CA . VAL A 1 269 ? 26.488 11.200 -41.960 1.00 66.31 269 VAL A CA 1
ATOM 2026 C C . VAL A 1 269 ? 27.949 10.925 -42.309 1.00 66.31 269 VAL A C 1
ATOM 2028 O O . VAL A 1 269 ? 28.835 11.590 -41.775 1.00 66.31 269 VAL A O 1
ATOM 2031 N N . LEU A 1 270 ? 28.216 10.011 -43.249 1.00 65.00 270 LEU A N 1
ATOM 2032 C CA . LEU A 1 270 ? 29.576 9.775 -43.755 1.00 65.00 270 LEU A CA 1
ATOM 2033 C C . LEU A 1 270 ? 30.130 10.999 -44.491 1.00 65.00 270 LEU A C 1
ATOM 2035 O O . LEU A 1 270 ? 31.308 11.320 -44.349 1.00 65.00 270 LEU A O 1
ATOM 2039 N N . THR A 1 271 ? 29.274 11.710 -45.225 1.00 69.94 271 THR A N 1
ATOM 2040 C CA . THR A 1 271 ? 29.656 12.948 -45.914 1.00 69.94 271 THR A CA 1
ATOM 2041 C C . THR A 1 271 ? 29.979 14.052 -44.906 1.00 69.94 271 THR A C 1
ATOM 2043 O O . THR A 1 271 ? 31.004 14.708 -45.037 1.00 69.94 271 THR A O 1
ATOM 2046 N N . ILE A 1 272 ? 29.175 14.198 -43.848 1.00 72.62 272 ILE A N 1
ATOM 2047 C CA . ILE A 1 272 ? 29.404 15.173 -42.769 1.00 72.62 272 ILE A CA 1
ATOM 2048 C C . ILE A 1 272 ? 30.676 14.847 -41.974 1.00 72.62 272 ILE A C 1
ATOM 2050 O O . ILE A 1 272 ? 31.465 15.747 -41.698 1.00 72.62 272 ILE A O 1
ATOM 2054 N N . LEU A 1 273 ? 30.908 13.574 -41.634 1.00 65.06 273 LEU A N 1
ATOM 2055 C CA . LEU A 1 273 ? 32.134 13.129 -40.960 1.00 65.06 273 LEU A CA 1
ATOM 2056 C C . LEU A 1 273 ? 33.374 13.384 -41.816 1.00 65.06 273 LEU A C 1
ATOM 2058 O O . LEU A 1 273 ? 34.384 13.843 -41.289 1.00 65.06 273 LEU A O 1
ATOM 2062 N N . ARG A 1 274 ? 33.290 13.137 -43.128 1.00 71.62 274 ARG A 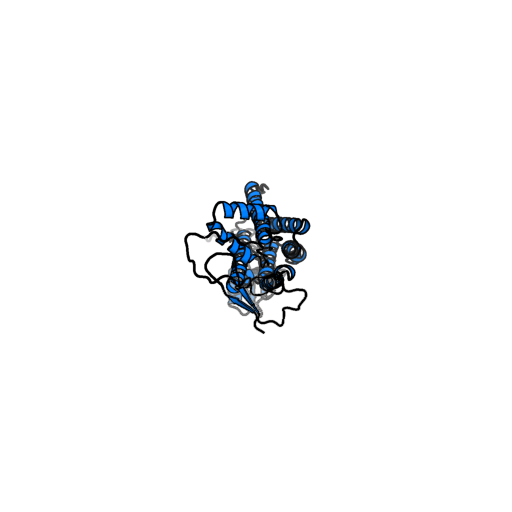N 1
ATOM 2063 C CA . ARG A 1 274 ? 34.358 13.474 -44.071 1.00 71.62 274 ARG A CA 1
ATOM 2064 C C . ARG A 1 274 ? 34.634 14.978 -44.083 1.00 71.62 274 ARG A C 1
ATOM 2066 O O . ARG A 1 274 ? 35.786 15.368 -43.949 1.00 71.62 274 ARG A O 1
ATOM 2073 N N . ASP A 1 275 ? 33.593 15.799 -44.187 1.00 72.06 275 ASP A N 1
ATOM 2074 C CA . ASP A 1 275 ? 33.706 17.263 -44.234 1.00 72.06 275 ASP A CA 1
ATOM 2075 C C . ASP A 1 275 ? 34.292 17.842 -42.931 1.00 72.06 275 ASP A C 1
ATOM 2077 O O . ASP A 1 275 ? 35.067 18.797 -42.950 1.00 72.06 275 ASP A O 1
ATOM 2081 N N . LEU A 1 276 ? 33.949 17.239 -41.785 1.00 67.81 276 LEU A N 1
ATOM 2082 C CA . LEU A 1 276 ? 34.499 17.577 -40.468 1.00 67.81 276 LEU A CA 1
ATOM 2083 C C . LEU A 1 276 ? 35.970 17.175 -40.326 1.00 67.81 276 LEU A C 1
ATOM 2085 O O . LEU A 1 276 ? 36.748 17.958 -39.792 1.00 67.81 276 LEU A O 1
ATOM 2089 N N . VAL A 1 277 ? 36.357 15.996 -40.819 1.00 69.50 277 VAL A N 1
ATOM 2090 C CA . VAL A 1 277 ? 37.755 15.533 -40.799 1.00 69.50 277 VAL A CA 1
ATOM 2091 C C . VAL A 1 277 ? 38.625 16.321 -41.785 1.00 69.50 277 VAL A C 1
ATOM 2093 O O . VAL A 1 277 ? 39.771 16.623 -41.464 1.00 69.50 277 VAL A O 1
ATOM 2096 N N . GLU A 1 278 ? 38.094 16.702 -42.954 1.00 69.06 278 GLU A N 1
ATOM 2097 C CA . GLU A 1 278 ? 38.795 17.575 -43.911 1.00 69.06 278 GLU A CA 1
ATOM 2098 C C . GLU A 1 278 ? 39.005 18.994 -43.344 1.00 69.06 278 GLU A C 1
ATOM 2100 O O . GLU A 1 278 ? 40.029 19.616 -43.628 1.00 69.06 278 GLU A O 1
ATOM 2105 N N . LYS A 1 279 ? 38.074 19.501 -42.519 1.00 72.25 279 LYS A N 1
ATOM 2106 C CA . LYS A 1 279 ? 38.190 20.819 -41.863 1.00 72.25 279 LYS A CA 1
ATOM 2107 C C . LYS A 1 279 ? 39.065 20.809 -40.607 1.00 72.25 279 LYS A C 1
ATOM 2109 O O . LYS A 1 279 ? 39.730 21.810 -40.348 1.00 72.25 279 LYS A O 1
ATOM 2114 N N . ASP A 1 280 ? 39.066 19.721 -39.838 1.00 73.81 280 ASP A N 1
ATOM 2115 C CA . ASP A 1 280 ? 39.890 19.565 -38.634 1.00 73.81 280 ASP A CA 1
ATOM 2116 C C . ASP A 1 280 ? 40.355 18.102 -38.452 1.00 73.81 280 ASP A C 1
ATOM 2118 O O . ASP A 1 280 ? 39.605 17.256 -37.947 1.00 73.81 280 ASP A O 1
ATOM 2122 N N . PRO A 1 281 ? 41.618 17.785 -38.800 1.00 62.75 281 PRO A N 1
ATOM 2123 C CA . PRO A 1 281 ? 42.173 16.435 -38.687 1.00 62.75 281 PRO A CA 1
ATOM 2124 C C . PRO A 1 281 ? 42.200 15.875 -37.255 1.00 62.75 281 PRO A C 1
ATOM 2126 O O . PRO A 1 281 ? 42.280 14.659 -37.071 1.00 62.75 281 PRO A O 1
ATOM 2129 N N . SER A 1 282 ? 42.101 16.716 -36.218 1.00 53.53 282 SER A N 1
ATOM 2130 C CA . SER A 1 282 ? 42.058 16.249 -34.823 1.00 53.53 282 SER A CA 1
ATOM 2131 C C . SER A 1 282 ? 40.742 15.530 -34.468 1.00 53.53 282 SER A C 1
ATOM 2133 O O . SER A 1 282 ? 40.698 14.719 -33.536 1.00 53.53 282 SER A O 1
ATOM 2135 N N . MET A 1 283 ? 39.692 15.716 -35.280 1.00 51.41 283 MET A N 1
ATOM 2136 C CA . MET A 1 283 ? 38.387 15.054 -35.141 1.00 51.41 283 MET A CA 1
ATOM 2137 C C . MET A 1 283 ? 38.410 13.560 -35.522 1.00 51.41 283 MET A C 1
ATOM 2139 O O . MET A 1 283 ? 37.448 12.839 -35.241 1.00 51.41 283 MET A O 1
ATOM 2143 N N . ILE A 1 284 ? 39.517 13.052 -36.084 1.00 56.75 284 ILE A N 1
ATOM 2144 C CA . ILE A 1 284 ? 39.729 11.618 -36.377 1.00 56.75 284 ILE A CA 1
ATOM 2145 C C . ILE A 1 284 ? 39.595 10.763 -35.108 1.00 56.75 284 ILE A C 1
ATOM 2147 O O . ILE A 1 284 ? 39.056 9.655 -35.156 1.00 56.75 284 ILE A O 1
ATOM 2151 N N . ILE A 1 285 ? 40.013 11.297 -33.956 1.00 50.97 285 ILE A N 1
ATOM 2152 C CA . ILE A 1 285 ? 39.907 10.609 -32.665 1.00 50.97 285 ILE A CA 1
ATOM 2153 C C . ILE A 1 285 ? 38.435 10.398 -32.291 1.00 50.97 285 ILE A C 1
ATOM 2155 O O . ILE A 1 285 ? 38.084 9.324 -31.813 1.00 50.97 285 ILE A O 1
ATOM 2159 N N . ILE A 1 286 ? 37.553 11.361 -32.579 1.00 50.84 286 ILE A N 1
ATOM 2160 C CA . ILE A 1 286 ? 36.109 11.249 -32.315 1.00 50.84 286 ILE A CA 1
ATOM 2161 C C . ILE A 1 286 ? 35.462 10.232 -33.267 1.00 50.84 286 ILE A C 1
ATOM 2163 O O . ILE A 1 286 ? 34.646 9.420 -32.828 1.00 50.84 286 ILE A O 1
ATOM 2167 N N . GLY A 1 287 ? 35.872 10.205 -34.539 1.00 50.56 287 GLY A N 1
ATOM 2168 C CA . GLY A 1 287 ? 35.417 9.200 -35.509 1.00 50.56 287 GLY A CA 1
ATOM 2169 C C . GLY A 1 287 ? 35.818 7.769 -35.126 1.00 50.56 287 GLY A C 1
ATOM 2170 O O . GLY A 1 287 ? 34.988 6.859 -35.166 1.00 50.56 287 GLY A O 1
ATOM 2171 N N . ALA A 1 288 ? 37.058 7.570 -34.671 1.00 50.88 288 ALA A N 1
ATOM 2172 C CA . ALA A 1 288 ? 37.548 6.277 -34.183 1.00 50.88 288 ALA A CA 1
ATOM 2173 C C . ALA A 1 288 ? 36.888 5.855 -32.853 1.00 50.88 288 ALA A C 1
ATOM 2175 O O . ALA A 1 288 ? 36.597 4.671 -32.645 1.00 50.88 288 ALA A O 1
ATOM 2176 N N . TYR A 1 289 ? 36.593 6.821 -31.976 1.00 45.53 289 TYR A N 1
ATOM 2177 C CA . TYR A 1 289 ? 35.873 6.590 -30.722 1.00 45.53 289 TYR A CA 1
ATOM 2178 C C . TYR A 1 289 ? 34.433 6.122 -30.983 1.00 45.53 289 TYR A C 1
ATOM 2180 O O . TYR A 1 289 ? 33.984 5.153 -30.375 1.00 45.53 289 TYR A O 1
ATOM 2188 N N . TYR A 1 290 ? 33.736 6.723 -31.954 1.00 44.12 290 TYR A N 1
ATOM 2189 C CA . TYR A 1 290 ? 32.395 6.287 -32.365 1.00 44.12 290 TYR A CA 1
ATOM 2190 C C . TYR A 1 290 ? 32.394 4.939 -33.104 1.00 44.12 290 TYR A C 1
ATOM 2192 O O . TYR A 1 290 ? 31.501 4.123 -32.876 1.00 44.12 290 TYR A O 1
ATOM 2200 N N . GLY A 1 291 ? 33.407 4.659 -33.932 1.00 46.25 291 GLY A N 1
ATOM 2201 C CA . GLY A 1 291 ? 33.555 3.360 -34.603 1.00 46.25 291 GLY A CA 1
ATOM 2202 C C . GLY A 1 291 ? 33.768 2.191 -33.630 1.00 46.25 291 GLY A C 1
ATOM 2203 O O . GLY A 1 291 ? 33.254 1.095 -33.856 1.00 46.25 291 GLY A O 1
ATOM 2204 N N . SER A 1 292 ? 34.449 2.439 -32.507 1.00 40.72 292 SER A N 1
ATOM 2205 C CA . SER A 1 292 ? 34.755 1.423 -31.488 1.00 40.72 292 SER A CA 1
ATOM 2206 C C . SER A 1 292 ? 33.537 1.012 -30.647 1.00 40.72 292 SER A C 1
ATOM 2208 O O . SER A 1 292 ? 33.464 -0.126 -30.193 1.00 40.72 292 SER A O 1
ATOM 2210 N N . PHE A 1 293 ? 32.548 1.898 -30.479 1.00 34.53 293 PHE A N 1
ATOM 2211 C CA . PHE A 1 293 ? 31.292 1.584 -29.779 1.00 34.53 293 PHE A CA 1
ATOM 2212 C C . PHE A 1 293 ? 30.266 0.852 -30.657 1.00 34.53 293 PHE A C 1
ATOM 2214 O O . PHE A 1 293 ? 29.320 0.270 -30.130 1.00 34.53 293 PHE A O 1
ATOM 2221 N N . ALA A 1 294 ? 30.441 0.855 -31.982 1.00 38.75 294 ALA A N 1
ATOM 2222 C CA . ALA A 1 294 ? 29.437 0.340 -32.909 1.00 38.75 294 ALA A CA 1
ATOM 2223 C C . ALA A 1 294 ? 29.627 -1.136 -33.318 1.00 38.75 294 ALA A C 1
ATOM 2225 O O . ALA A 1 294 ? 28.727 -1.704 -33.928 1.00 38.75 294 ALA A O 1
ATOM 2226 N N . ASN A 1 295 ? 30.752 -1.787 -32.989 1.00 36.34 295 ASN A N 1
ATOM 2227 C CA . ASN A 1 295 ? 31.059 -3.160 -33.435 1.00 36.34 295 ASN A CA 1
ATOM 2228 C C . ASN A 1 295 ? 30.926 -3.334 -34.974 1.00 36.34 295 ASN A C 1
ATOM 2230 O O . ASN A 1 295 ? 30.501 -4.376 -35.474 1.00 36.34 295 ASN A O 1
ATOM 2234 N N . ILE A 1 296 ? 31.249 -2.283 -35.741 1.00 37.94 296 ILE A N 1
ATOM 2235 C CA . ILE A 1 296 ? 31.114 -2.248 -37.205 1.00 37.94 296 ILE A CA 1
ATOM 2236 C C . ILE A 1 296 ? 32.461 -2.587 -37.857 1.00 37.94 296 ILE A C 1
ATOM 2238 O O . ILE A 1 296 ? 33.481 -1.965 -37.564 1.00 37.94 296 ILE A O 1
ATOM 2242 N N . ARG A 1 297 ? 32.452 -3.525 -38.817 1.00 40.00 297 ARG A N 1
ATOM 2243 C CA . ARG A 1 297 ? 33.524 -3.677 -39.815 1.00 40.00 297 ARG A CA 1
ATOM 2244 C C . ARG A 1 297 ? 33.488 -2.476 -40.760 1.00 40.00 297 ARG A C 1
ATOM 2246 O O . ARG A 1 297 ? 32.665 -2.437 -41.670 1.00 40.00 297 ARG A O 1
ATOM 2253 N N . ILE A 1 298 ? 34.356 -1.495 -40.545 1.00 40.44 298 ILE A N 1
ATOM 2254 C CA . ILE A 1 298 ? 34.557 -0.397 -41.496 1.00 40.44 298 ILE A CA 1
ATOM 2255 C C . ILE A 1 298 ? 35.698 -0.809 -42.430 1.00 40.44 298 ILE A C 1
ATOM 2257 O O . ILE A 1 298 ? 36.859 -0.830 -42.026 1.00 40.44 298 ILE A O 1
ATOM 2261 N N . SER A 1 299 ? 35.374 -1.165 -43.674 1.00 38.38 299 SER A N 1
ATOM 2262 C CA . SER A 1 299 ? 36.381 -1.347 -44.723 1.00 38.38 299 SER A CA 1
ATOM 2263 C C . SER A 1 299 ? 36.858 0.026 -45.190 1.00 38.38 299 SER A C 1
ATOM 2265 O O . SER A 1 299 ? 36.190 0.693 -45.979 1.00 38.38 299 SER A O 1
ATOM 2267 N N . PHE A 1 300 ? 38.014 0.467 -44.700 1.00 39.44 300 PHE A N 1
ATOM 2268 C CA . PHE A 1 300 ? 38.701 1.627 -45.259 1.00 39.44 300 PHE A CA 1
ATOM 2269 C C . PHE A 1 300 ? 39.371 1.202 -46.570 1.00 39.44 300 PHE A C 1
ATOM 2271 O O . PHE A 1 300 ? 40.399 0.532 -46.556 1.00 39.44 300 PHE A O 1
ATOM 2278 N N . HIS A 1 301 ? 38.766 1.543 -47.709 1.00 35.50 301 HIS A N 1
ATOM 2279 C CA . HIS A 1 301 ? 39.321 1.207 -49.026 1.00 35.50 301 HIS A CA 1
ATOM 2280 C C . HIS A 1 301 ? 40.341 2.224 -49.558 1.00 35.50 301 HIS A C 1
ATOM 2282 O O . HIS A 1 301 ? 40.958 1.954 -50.582 1.00 35.50 301 HIS A O 1
ATOM 2288 N N . ASP A 1 302 ? 40.556 3.349 -48.871 1.00 34.66 302 ASP A N 1
ATOM 2289 C CA . ASP A 1 302 ? 41.598 4.314 -49.228 1.00 34.66 302 ASP A CA 1
ATOM 2290 C C . ASP A 1 302 ? 41.953 5.172 -47.998 1.00 34.66 302 ASP A C 1
ATOM 2292 O O . ASP A 1 302 ? 41.215 6.085 -47.626 1.00 34.66 302 ASP A O 1
ATOM 2296 N N . ILE A 1 303 ? 43.043 4.834 -47.301 1.00 36.84 303 ILE A N 1
ATOM 2297 C CA . ILE A 1 303 ? 43.606 5.681 -46.240 1.00 36.84 303 ILE A CA 1
ATOM 2298 C C . ILE A 1 303 ? 44.756 6.455 -46.872 1.00 36.84 303 ILE A C 1
ATOM 2300 O O . ILE A 1 303 ? 45.872 5.950 -46.975 1.00 36.84 303 ILE A O 1
ATOM 2304 N N . ARG A 1 304 ? 44.498 7.698 -47.282 1.00 35.16 304 ARG A N 1
ATOM 2305 C CA . ARG A 1 304 ? 45.580 8.661 -47.500 1.00 35.16 304 ARG A CA 1
ATOM 2306 C C . ARG A 1 304 ? 45.987 9.207 -46.139 1.00 35.16 304 ARG A C 1
ATOM 2308 O O . ARG A 1 304 ? 45.225 9.946 -45.521 1.00 35.16 304 ARG A O 1
ATOM 2315 N N . THR A 1 305 ? 47.164 8.832 -45.653 1.00 39.88 305 THR A N 1
ATOM 2316 C CA . THR A 1 305 ? 47.754 9.477 -44.480 1.00 39.88 305 THR A CA 1
ATOM 2317 C C . THR A 1 305 ? 48.179 10.898 -44.852 1.00 39.88 305 THR A C 1
ATOM 2319 O O . THR A 1 305 ? 48.951 11.110 -45.786 1.00 39.88 305 THR A O 1
ATOM 2322 N N . MET A 1 306 ? 47.652 11.887 -44.126 1.00 33.91 306 MET A N 1
ATOM 2323 C CA . MET A 1 306 ? 48.263 13.211 -44.043 1.00 33.91 306 MET A CA 1
ATOM 2324 C C . MET A 1 306 ? 49.563 13.069 -43.248 1.00 33.91 306 MET A C 1
ATOM 2326 O O . MET A 1 306 ? 49.520 12.907 -42.032 1.00 33.91 306 MET A O 1
ATOM 2330 N N . ASP A 1 307 ? 50.703 13.127 -43.932 1.00 34.41 307 ASP A N 1
ATOM 2331 C CA . ASP A 1 307 ? 52.006 13.280 -43.289 1.00 34.41 307 ASP A CA 1
ATOM 2332 C C . ASP A 1 307 ? 52.437 14.746 -43.317 1.00 34.41 307 ASP A C 1
ATOM 2334 O O . ASP A 1 307 ? 52.741 15.300 -44.372 1.00 34.41 307 ASP A O 1
ATOM 2338 N N . ALA A 1 308 ? 52.458 15.358 -42.133 1.00 36.69 308 ALA A N 1
ATOM 2339 C CA . ALA A 1 308 ? 53.604 16.078 -41.576 1.00 36.69 308 ALA A CA 1
ATOM 2340 C C . ALA A 1 308 ? 53.230 16.526 -40.148 1.00 36.69 308 ALA A C 1
ATOM 2342 O O . ALA A 1 308 ? 52.229 17.209 -39.970 1.00 36.69 308 ALA A O 1
ATOM 2343 N N . PHE A 1 309 ? 54.057 16.184 -39.151 1.00 33.69 309 PHE A N 1
ATOM 2344 C CA . PHE A 1 309 ? 54.017 16.641 -37.743 1.00 33.69 309 PHE A CA 1
ATOM 2345 C C . PHE A 1 309 ? 53.201 15.840 -36.698 1.00 33.69 309 PHE A C 1
ATOM 2347 O O . PHE A 1 309 ? 52.394 16.428 -35.988 1.00 33.69 309 PHE A O 1
ATOM 2354 N N . ASN A 1 310 ? 53.481 14.543 -36.487 1.00 33.09 310 ASN A N 1
ATOM 2355 C CA . ASN A 1 310 ? 53.763 13.982 -35.138 1.00 33.09 310 ASN A CA 1
ATOM 2356 C C . ASN A 1 310 ? 53.937 12.447 -35.156 1.00 33.09 310 ASN A C 1
ATOM 2358 O O . ASN A 1 310 ? 53.022 11.748 -35.589 1.00 33.09 310 ASN A O 1
ATOM 2362 N N . PRO A 1 311 ? 55.017 11.877 -34.591 1.00 36.28 311 PRO A N 1
ATOM 2363 C CA . PRO A 1 311 ? 55.117 10.438 -34.380 1.00 36.28 311 PRO A CA 1
ATOM 2364 C C . PRO A 1 311 ? 54.379 10.039 -33.090 1.00 36.28 311 PRO A C 1
ATOM 2366 O O . PRO A 1 311 ? 54.975 9.968 -32.014 1.00 36.28 311 PRO A O 1
ATOM 2369 N N . VAL A 1 312 ? 53.074 9.758 -33.170 1.00 33.56 312 VAL A N 1
ATOM 2370 C CA . VAL A 1 312 ? 52.373 9.055 -32.082 1.00 33.56 312 VAL A CA 1
ATOM 2371 C C . VAL A 1 312 ? 52.553 7.551 -32.275 1.00 33.56 312 VAL A C 1
ATOM 2373 O O . VAL A 1 312 ? 52.224 6.986 -33.313 1.00 33.56 312 VAL A O 1
ATOM 2376 N N . ARG A 1 313 ? 53.129 6.924 -31.245 1.00 35.69 313 ARG A N 1
ATOM 2377 C CA . ARG A 1 313 ? 53.443 5.497 -31.133 1.00 35.69 313 ARG A CA 1
ATOM 2378 C C . ARG A 1 313 ? 52.286 4.611 -31.602 1.00 35.69 313 ARG A C 1
ATOM 2380 O O . ARG A 1 313 ? 51.181 4.678 -31.071 1.00 35.69 313 ARG A O 1
ATOM 2387 N N . GLY A 1 314 ? 52.595 3.739 -32.559 1.00 37.19 314 GLY A N 1
ATOM 2388 C CA . GLY A 1 314 ? 51.700 2.709 -33.061 1.00 37.19 314 GLY A CA 1
ATOM 2389 C C . GLY A 1 314 ? 51.340 1.695 -31.981 1.00 37.19 314 GLY A C 1
ATOM 2390 O O . GLY A 1 314 ? 52.157 0.870 -31.585 1.00 37.19 314 GLY A O 1
ATOM 2391 N N . SER A 1 315 ? 50.091 1.738 -31.534 1.00 35.25 315 SER A N 1
ATOM 2392 C CA . SER A 1 315 ? 49.436 0.617 -30.861 1.00 35.25 315 SER A CA 1
ATOM 2393 C C . SER A 1 315 ? 47.920 0.772 -30.964 1.00 35.25 315 SER A C 1
ATOM 2395 O O . SER A 1 315 ? 47.248 0.969 -29.958 1.00 35.25 315 SER A O 1
ATOM 2397 N N . THR A 1 316 ? 47.366 0.782 -32.180 1.00 35.69 316 THR A N 1
ATOM 2398 C CA . THR A 1 316 ? 45.917 0.585 -32.429 1.00 35.69 316 THR A CA 1
ATOM 2399 C C . THR A 1 316 ? 45.650 0.388 -33.925 1.00 35.69 316 THR A C 1
ATOM 2401 O O . THR A 1 316 ? 44.989 1.176 -34.584 1.00 35.69 316 THR A O 1
ATOM 2404 N N . CYS A 1 317 ? 46.174 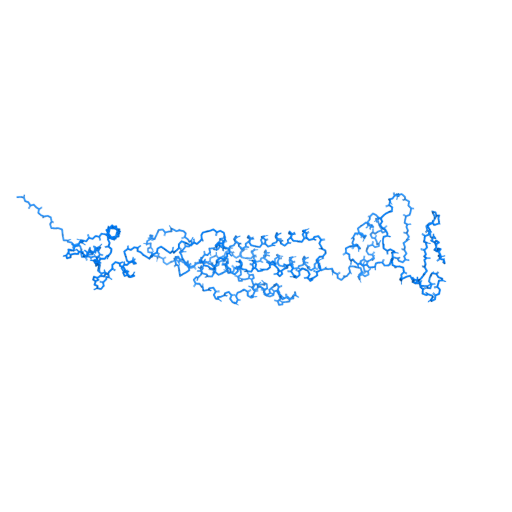-0.695 -34.496 1.00 37.94 317 CYS A N 1
ATOM 2405 C CA . CYS A 1 317 ? 45.687 -1.230 -35.773 1.00 37.94 317 CYS A CA 1
ATOM 2406 C C . CYS A 1 317 ? 45.518 -2.748 -35.644 1.00 37.94 317 CYS A C 1
ATOM 2408 O O . CYS A 1 317 ? 46.171 -3.535 -36.313 1.00 37.94 317 CYS A O 1
ATOM 2410 N N . VAL A 1 318 ? 44.635 -3.159 -34.728 1.00 39.62 318 VAL A N 1
ATOM 2411 C CA . VAL A 1 318 ? 44.170 -4.555 -34.595 1.00 39.62 318 VAL A CA 1
ATOM 2412 C C . VAL A 1 318 ? 43.037 -4.856 -35.598 1.00 39.62 318 VAL A C 1
ATOM 2414 O O . VAL A 1 318 ? 42.599 -5.990 -35.732 1.00 39.62 318 VAL A O 1
ATOM 2417 N N . ALA A 1 319 ? 42.594 -3.867 -36.383 1.00 39.31 319 ALA A N 1
ATOM 2418 C CA . ALA A 1 319 ? 41.502 -4.017 -37.347 1.00 39.31 319 ALA A CA 1
ATOM 2419 C C . ALA A 1 319 ? 41.852 -4.827 -38.619 1.00 39.31 319 ALA A C 1
ATOM 2421 O O . ALA A 1 319 ? 40.965 -5.075 -39.429 1.00 39.31 319 ALA A O 1
ATOM 2422 N N . MET A 1 320 ? 43.105 -5.263 -38.807 1.00 37.38 320 MET A N 1
ATOM 2423 C CA . MET A 1 320 ? 43.559 -5.973 -40.020 1.00 37.38 320 MET A CA 1
ATOM 2424 C C . MET A 1 320 ? 43.980 -7.438 -39.791 1.00 37.38 320 MET A C 1
ATOM 2426 O O . MET A 1 320 ? 44.702 -8.006 -40.604 1.00 37.38 320 MET A O 1
ATOM 2430 N N . THR A 1 321 ? 43.536 -8.094 -38.715 1.00 38.44 321 THR A N 1
ATOM 2431 C CA . THR A 1 321 ? 43.883 -9.509 -38.452 1.00 38.44 321 THR A CA 1
ATOM 2432 C C . THR A 1 321 ? 42.982 -10.537 -39.149 1.00 38.44 321 THR A C 1
ATOM 2434 O O . THR A 1 321 ? 43.277 -11.726 -39.092 1.00 38.44 321 THR A O 1
ATOM 2437 N N . HIS A 1 322 ? 41.936 -10.121 -39.874 1.00 40.94 322 HIS A N 1
ATOM 2438 C CA . HIS A 1 322 ? 41.119 -11.018 -40.707 1.00 40.94 322 HIS A CA 1
ATOM 2439 C C . HIS A 1 322 ? 41.225 -10.656 -42.196 1.00 40.94 322 HIS A C 1
ATOM 2441 O O . HIS A 1 322 ? 40.408 -9.921 -42.745 1.00 40.94 322 HIS A O 1
ATOM 2447 N N . VAL A 1 323 ? 42.248 -11.211 -42.851 1.00 45.00 323 VAL A N 1
ATOM 2448 C CA . VAL A 1 323 ? 42.601 -11.009 -44.272 1.00 45.00 323 VAL A CA 1
ATOM 2449 C C . VAL A 1 323 ? 41.741 -11.834 -45.247 1.00 45.00 323 VAL A C 1
ATOM 2451 O O . VAL A 1 323 ? 41.829 -11.659 -46.458 1.00 45.00 323 VAL A O 1
ATOM 2454 N N . SER A 1 324 ? 40.802 -12.651 -44.758 1.00 45.69 324 SER A N 1
ATOM 2455 C CA . SER A 1 324 ? 39.898 -13.443 -45.612 1.00 45.69 324 SER A CA 1
ATOM 2456 C C . SER A 1 324 ? 38.910 -12.607 -46.449 1.00 45.69 324 SER A C 1
ATOM 2458 O O . SER A 1 324 ? 38.102 -13.172 -47.177 1.00 45.69 324 SER A O 1
ATOM 2460 N N . ALA A 1 325 ? 38.937 -11.275 -46.328 1.00 45.09 325 ALA A N 1
ATOM 2461 C CA . ALA A 1 325 ? 38.071 -10.341 -47.047 1.00 45.09 325 ALA A CA 1
ATOM 2462 C C . ALA A 1 325 ? 38.820 -9.442 -48.053 1.00 45.09 325 ALA A C 1
ATOM 2464 O O . ALA A 1 325 ? 38.231 -8.489 -48.564 1.00 45.09 325 ALA A O 1
ATOM 2465 N N . ILE A 1 326 ? 40.103 -9.706 -48.337 1.00 52.16 326 ILE A N 1
ATOM 2466 C CA . ILE A 1 326 ? 40.812 -8.995 -49.408 1.00 52.16 326 ILE A CA 1
ATOM 2467 C C . ILE A 1 326 ? 40.293 -9.493 -50.761 1.00 52.16 326 ILE A C 1
ATOM 2469 O O . ILE A 1 326 ? 40.299 -10.688 -51.046 1.00 52.16 326 ILE A O 1
ATOM 2473 N N . ASP A 1 327 ? 39.850 -8.554 -51.594 1.00 51.78 327 ASP A N 1
ATOM 2474 C CA . ASP A 1 327 ? 39.482 -8.790 -52.988 1.00 51.78 327 ASP A CA 1
ATOM 2475 C C . ASP A 1 327 ? 40.679 -9.392 -53.747 1.00 51.78 327 ASP A C 1
ATOM 2477 O O . ASP A 1 327 ? 41.661 -8.702 -54.045 1.00 51.78 327 ASP A O 1
ATOM 2481 N N . LYS A 1 328 ? 40.601 -10.702 -54.027 1.00 56.66 328 LYS A N 1
ATOM 2482 C CA . LYS A 1 328 ? 41.669 -11.506 -54.647 1.00 56.66 328 LYS A CA 1
ATOM 2483 C C . LYS A 1 328 ? 42.146 -10.902 -55.972 1.00 56.66 328 LYS A C 1
ATOM 2485 O O . LYS A 1 328 ? 43.342 -10.905 -56.262 1.00 56.66 328 LYS A O 1
ATOM 2490 N N . SER A 1 329 ? 41.236 -10.268 -56.717 1.00 50.12 329 SER A N 1
ATOM 2491 C CA . SER A 1 329 ? 41.542 -9.631 -58.003 1.00 50.12 329 SER A CA 1
ATOM 2492 C C . SER A 1 329 ? 42.563 -8.492 -57.890 1.00 50.12 329 SER A C 1
ATOM 2494 O O . SER A 1 329 ? 43.332 -8.257 -58.822 1.00 50.12 329 SER A O 1
ATOM 2496 N N . LYS A 1 330 ? 42.630 -7.819 -56.735 1.00 47.25 330 LYS A N 1
ATOM 2497 C CA . LYS A 1 330 ? 43.538 -6.685 -56.498 1.00 47.25 330 LYS A CA 1
ATOM 2498 C C . LYS A 1 330 ? 44.885 -7.095 -55.916 1.00 47.25 330 LYS A C 1
ATOM 2500 O O . LYS A 1 330 ? 45.851 -6.352 -56.057 1.00 47.25 330 LYS A O 1
ATOM 2505 N N . ALA A 1 331 ? 44.963 -8.270 -55.294 1.00 56.62 331 ALA A N 1
ATOM 2506 C CA . ALA A 1 331 ? 46.209 -8.808 -54.751 1.00 56.62 331 ALA A CA 1
ATOM 2507 C C . ALA A 1 331 ? 47.075 -9.507 -55.819 1.00 56.62 331 ALA A C 1
ATOM 2509 O O . ALA A 1 331 ? 48.185 -9.938 -55.519 1.00 56.62 331 ALA A O 1
ATOM 2510 N N . GLY A 1 332 ? 46.573 -9.665 -57.052 1.00 54.50 332 GLY A N 1
ATOM 2511 C CA . GLY A 1 332 ? 47.247 -10.431 -58.109 1.00 54.50 332 GLY A CA 1
ATOM 2512 C C . GLY A 1 332 ? 47.334 -11.934 -57.815 1.00 54.50 332 GLY A C 1
ATOM 2513 O O . GLY A 1 332 ? 47.941 -12.687 -58.575 1.00 54.50 332 GLY A O 1
ATOM 2514 N N . VAL A 1 333 ? 46.714 -12.382 -56.723 1.00 56.09 333 VAL A N 1
ATOM 2515 C CA . VAL A 1 333 ? 46.566 -13.786 -56.368 1.00 56.09 333 VAL A CA 1
ATOM 2516 C C . VAL A 1 333 ? 45.241 -14.209 -56.985 1.00 56.09 333 VAL A C 1
ATOM 2518 O O . VAL A 1 333 ? 44.204 -13.707 -56.574 1.00 56.09 333 VAL A O 1
ATOM 2521 N N . GLY A 1 334 ? 45.254 -15.047 -58.025 1.00 67.12 334 GLY A N 1
ATOM 2522 C CA . GLY A 1 334 ? 44.019 -15.557 -58.643 1.00 67.12 334 GLY A CA 1
ATOM 2523 C C . GLY A 1 334 ? 43.133 -16.334 -57.650 1.00 67.12 334 GLY A C 1
ATOM 2524 O O . GLY A 1 334 ? 43.288 -16.229 -56.440 1.00 67.12 334 GLY A O 1
ATOM 2525 N N . ASP A 1 335 ? 42.242 -17.200 -58.129 1.00 68.38 335 ASP A N 1
ATOM 2526 C CA . ASP A 1 335 ? 41.261 -17.914 -57.280 1.00 68.38 335 ASP A CA 1
ATOM 2527 C C . ASP A 1 335 ? 41.827 -18.893 -56.224 1.00 68.38 335 ASP A C 1
ATOM 2529 O O . ASP A 1 335 ? 41.073 -19.629 -55.588 1.00 68.38 335 ASP A O 1
ATOM 2533 N N . ARG A 1 336 ? 43.140 -18.897 -55.969 1.00 60.88 336 ARG A N 1
ATOM 2534 C CA . ARG A 1 336 ? 43.770 -19.757 -54.962 1.00 60.88 336 ARG A CA 1
ATOM 2535 C C . ARG A 1 336 ? 43.201 -19.495 -53.569 1.00 60.88 336 ARG A C 1
ATOM 2537 O O . ARG A 1 336 ? 42.868 -18.360 -53.208 1.00 60.88 336 ARG A O 1
ATOM 2544 N N . ASP A 1 337 ? 43.067 -20.568 -52.801 1.00 59.66 337 ASP A N 1
ATOM 2545 C CA . ASP A 1 337 ? 42.668 -20.487 -51.405 1.00 59.66 337 ASP A CA 1
ATOM 2546 C C . ASP A 1 337 ? 43.845 -19.962 -50.575 1.00 59.66 337 ASP A C 1
ATOM 2548 O O . ASP A 1 337 ? 44.975 -20.430 -50.712 1.00 59.66 337 ASP A O 1
ATOM 2552 N N . LEU A 1 338 ? 43.596 -18.913 -49.793 1.00 60.50 338 LEU A N 1
ATOM 2553 C CA . LEU A 1 338 ? 44.623 -18.168 -49.054 1.00 60.50 338 LEU A CA 1
ATOM 2554 C C . LEU A 1 338 ? 44.718 -18.616 -47.589 1.00 60.50 338 LEU A C 1
ATOM 2556 O O . LEU A 1 338 ? 45.509 -18.052 -46.837 1.00 60.50 338 LEU A O 1
ATOM 2560 N N . SER A 1 339 ? 43.920 -19.606 -47.176 1.00 58.69 339 SER A N 1
ATOM 2561 C CA . SER A 1 339 ? 43.895 -20.116 -45.800 1.00 58.69 339 SER A CA 1
ATOM 2562 C C . SER A 1 339 ? 45.207 -20.768 -45.361 1.00 58.69 339 SER A C 1
ATOM 2564 O O . SER A 1 339 ? 45.496 -20.780 -44.167 1.00 58.69 339 SER A O 1
ATOM 2566 N N . ASP A 1 340 ? 46.000 -21.267 -46.313 1.00 50.50 340 ASP A N 1
ATOM 2567 C CA . ASP A 1 340 ? 47.134 -22.155 -46.028 1.00 50.50 340 ASP A CA 1
ATOM 2568 C C . ASP A 1 340 ? 48.503 -21.482 -46.222 1.00 50.50 340 ASP A C 1
ATOM 2570 O O . ASP A 1 340 ? 49.535 -22.101 -45.968 1.00 50.50 340 ASP A O 1
ATOM 2574 N N . ILE A 1 341 ? 48.545 -20.218 -46.664 1.00 56.31 341 ILE A N 1
ATOM 2575 C CA . ILE A 1 341 ? 49.805 -19.525 -46.961 1.00 56.31 341 ILE A CA 1
ATOM 2576 C C . ILE A 1 341 ? 50.162 -18.575 -45.819 1.00 56.31 341 ILE A C 1
ATOM 2578 O O . ILE A 1 341 ? 49.464 -17.593 -45.558 1.00 56.31 341 ILE A O 1
ATOM 2582 N N . GLY A 1 342 ? 51.292 -18.842 -45.160 1.00 51.09 342 GLY A N 1
ATOM 2583 C CA . GLY A 1 342 ? 51.885 -17.911 -44.208 1.00 51.09 342 GLY A CA 1
ATOM 2584 C C . GLY A 1 342 ? 52.385 -16.666 -44.938 1.00 51.09 342 GLY A C 1
ATOM 2585 O O . GLY A 1 342 ? 53.180 -16.758 -45.870 1.00 51.09 342 GLY A O 1
ATOM 2586 N N . TYR A 1 343 ? 51.937 -15.481 -44.532 1.00 58.56 343 TYR A N 1
ATOM 2587 C CA . TYR A 1 343 ? 52.427 -14.224 -45.095 1.00 58.56 343 TYR A CA 1
ATOM 2588 C C . TYR A 1 343 ? 53.032 -13.342 -44.011 1.00 58.56 343 TYR A C 1
ATOM 2590 O O . TYR A 1 343 ? 52.575 -13.304 -42.868 1.00 58.56 343 TYR A O 1
ATOM 2598 N N . THR A 1 344 ? 54.065 -12.598 -44.395 1.00 49.03 344 THR A N 1
ATOM 2599 C CA . THR A 1 344 ? 54.620 -11.518 -43.577 1.00 49.03 344 THR A CA 1
ATOM 2600 C C . THR A 1 344 ? 54.499 -10.217 -44.356 1.00 49.03 344 THR A C 1
ATOM 2602 O O . THR A 1 344 ? 54.927 -10.114 -45.506 1.00 49.03 344 THR A O 1
ATOM 2605 N N . ALA A 1 345 ? 53.851 -9.227 -43.746 1.00 48.53 345 ALA A N 1
ATOM 2606 C CA . ALA A 1 345 ? 53.781 -7.881 -44.290 1.00 48.53 345 ALA A CA 1
ATOM 2607 C C . ALA A 1 345 ? 54.922 -7.071 -43.673 1.00 48.53 345 ALA A C 1
ATOM 2609 O O . ALA A 1 345 ? 54.922 -6.818 -42.466 1.00 48.53 345 ALA A O 1
ATOM 2610 N N . GLN A 1 346 ? 55.905 -6.697 -44.489 1.00 47.44 346 GLN A N 1
ATOM 2611 C CA . GLN A 1 346 ? 56.996 -5.827 -44.060 1.00 47.44 346 GLN A CA 1
ATOM 2612 C C . GLN A 1 346 ? 56.811 -4.435 -44.657 1.00 47.44 346 GLN A C 1
ATOM 2614 O O . GLN A 1 346 ? 56.485 -4.276 -45.835 1.00 47.44 346 GLN A O 1
ATOM 2619 N N . TYR A 1 347 ? 57.002 -3.421 -43.817 1.00 47.31 347 TYR A N 1
ATOM 2620 C CA . TYR A 1 347 ? 56.981 -2.027 -44.232 1.00 47.31 347 TYR A CA 1
ATOM 2621 C C . TYR A 1 347 ? 58.304 -1.707 -44.930 1.00 47.31 347 TYR A C 1
ATOM 2623 O O . TYR A 1 347 ? 59.360 -1.748 -44.297 1.00 47.31 347 TYR A O 1
ATOM 2631 N N . VAL A 1 348 ? 58.250 -1.442 -46.236 1.00 50.56 348 VAL A N 1
ATOM 2632 C CA . VAL A 1 348 ? 59.437 -1.183 -47.055 1.00 50.56 348 VAL A CA 1
ATOM 2633 C C . VAL A 1 348 ? 59.436 0.288 -47.445 1.00 50.56 348 VAL A C 1
ATOM 2635 O O . VAL A 1 348 ? 58.865 0.679 -48.455 1.00 50.56 348 VAL A O 1
ATOM 2638 N N . ASP A 1 349 ? 60.127 1.062 -46.616 1.00 44.00 349 ASP A N 1
ATOM 2639 C CA . ASP A 1 349 ? 60.579 2.431 -46.862 1.00 44.00 349 ASP A CA 1
ATOM 2640 C C . ASP A 1 349 ? 59.525 3.553 -46.762 1.00 44.00 349 ASP A C 1
ATOM 2642 O O . ASP A 1 349 ? 58.372 3.435 -47.170 1.00 44.00 349 ASP A O 1
ATOM 2646 N N . GLY A 1 350 ? 59.947 4.668 -46.162 1.00 48.75 350 GLY A N 1
ATOM 2647 C CA . GLY A 1 350 ? 59.139 5.783 -45.656 1.00 48.75 350 GLY A CA 1
ATOM 2648 C C . GLY A 1 350 ? 58.483 6.680 -46.710 1.00 48.75 350 GLY A C 1
ATOM 2649 O O . GLY A 1 350 ? 58.390 7.885 -46.500 1.00 48.75 350 GLY A O 1
ATOM 2650 N N . SER A 1 351 ? 58.015 6.122 -47.828 1.00 44.38 351 SER A N 1
ATOM 2651 C CA . SER A 1 351 ? 57.122 6.813 -48.761 1.00 44.38 351 SER A CA 1
ATOM 2652 C C . SER A 1 351 ? 55.819 6.016 -48.923 1.00 44.38 351 SER A C 1
ATOM 2654 O O . SER A 1 351 ? 55.791 4.881 -49.396 1.00 44.38 351 SER A O 1
ATOM 2656 N N . ASN A 1 352 ? 54.731 6.623 -48.445 1.00 50.62 352 ASN A N 1
ATOM 2657 C CA . ASN A 1 352 ? 53.449 6.015 -48.070 1.00 50.62 352 ASN A CA 1
ATOM 2658 C C . ASN A 1 352 ? 52.628 5.374 -49.204 1.00 50.62 352 ASN A C 1
ATOM 2660 O O . ASN A 1 352 ? 51.523 5.834 -49.471 1.00 50.62 352 ASN A O 1
ATOM 2664 N N . THR A 1 353 ? 53.079 4.312 -49.876 1.00 42.09 353 THR A N 1
ATOM 2665 C CA . THR A 1 353 ? 52.154 3.544 -50.753 1.00 42.09 353 THR A CA 1
ATOM 2666 C C . THR A 1 353 ? 52.510 2.086 -51.052 1.00 42.09 353 THR A C 1
ATOM 2668 O O . THR A 1 353 ? 51.755 1.442 -51.782 1.00 42.09 353 THR A O 1
ATOM 2671 N N . ARG A 1 354 ? 53.590 1.500 -50.515 1.00 40.75 354 ARG A N 1
ATOM 2672 C CA . ARG A 1 354 ? 53.917 0.090 -50.810 1.00 40.75 354 ARG A CA 1
ATOM 2673 C C . ARG A 1 354 ? 54.071 -0.774 -49.566 1.00 40.75 354 ARG A C 1
ATOM 2675 O O . ARG A 1 354 ? 54.992 -0.607 -48.780 1.00 40.75 354 ARG A O 1
ATOM 2682 N N . TYR A 1 355 ? 53.201 -1.775 -49.473 1.00 46.41 355 TYR A N 1
ATOM 2683 C CA . TYR A 1 355 ? 53.425 -2.960 -48.657 1.00 46.41 355 TYR A CA 1
ATOM 2684 C C . TYR A 1 355 ? 53.983 -4.052 -49.561 1.00 46.41 355 TYR A C 1
ATOM 2686 O O . TYR A 1 355 ? 53.402 -4.345 -50.608 1.00 46.41 355 TYR A O 1
ATOM 2694 N N . VAL A 1 356 ? 55.098 -4.657 -49.162 1.00 51.06 356 VAL A N 1
ATOM 2695 C CA . VAL A 1 356 ? 55.557 -5.900 -49.782 1.00 51.06 356 VAL A CA 1
ATOM 2696 C C . VAL A 1 356 ? 54.994 -7.033 -48.937 1.00 51.06 356 VAL A C 1
ATOM 2698 O O . VAL A 1 356 ? 55.363 -7.204 -47.775 1.00 51.06 356 VAL A O 1
ATOM 2701 N N . VAL A 1 357 ? 54.039 -7.763 -49.509 1.00 47.12 357 VAL A N 1
ATOM 2702 C CA . VAL A 1 357 ? 53.527 -8.997 -48.918 1.00 47.12 357 VAL A CA 1
ATOM 2703 C C . VAL A 1 357 ? 54.402 -10.124 -49.441 1.00 47.12 357 VAL A C 1
ATOM 2705 O O . VAL A 1 357 ? 54.304 -10.507 -50.607 1.00 47.12 357 VAL A O 1
ATOM 2708 N N . SER A 1 358 ? 55.284 -10.624 -48.584 1.00 50.41 358 SER A N 1
ATOM 2709 C CA . SER A 1 358 ? 56.109 -11.785 -48.897 1.00 50.41 358 SER A CA 1
ATOM 2710 C C . SER A 1 358 ? 55.344 -13.038 -48.490 1.00 50.41 358 SER A C 1
ATOM 2712 O O . SER A 1 358 ? 55.025 -13.227 -47.312 1.00 50.41 358 SER A O 1
ATOM 2714 N N . LEU A 1 359 ? 55.025 -13.877 -49.476 1.00 52.59 359 LEU A N 1
ATOM 2715 C CA . LEU A 1 359 ? 54.474 -15.209 -49.243 1.00 52.59 359 LEU A CA 1
ATOM 2716 C C . LEU A 1 359 ? 55.621 -16.105 -48.768 1.00 52.59 359 LEU A C 1
ATOM 2718 O O . LEU A 1 359 ? 56.636 -16.232 -49.456 1.00 52.59 359 LEU A O 1
ATOM 2722 N N . VAL A 1 360 ? 55.478 -16.675 -47.578 1.00 55.88 360 VAL A N 1
ATOM 2723 C CA . VAL A 1 360 ? 56.407 -17.670 -47.046 1.00 55.88 360 VAL A CA 1
ATOM 2724 C C . VAL A 1 360 ? 55.850 -19.027 -47.466 1.00 55.88 360 VAL A C 1
ATOM 2726 O O . VAL A 1 360 ? 54.764 -19.400 -47.028 1.00 55.88 360 VAL A O 1
ATOM 2729 N N . ASN A 1 361 ? 56.552 -19.708 -48.375 1.00 48.38 361 ASN A N 1
ATOM 2730 C CA . ASN A 1 361 ? 56.252 -21.100 -48.726 1.00 48.38 361 ASN A CA 1
ATOM 2731 C C . ASN A 1 361 ? 56.648 -22.053 -47.602 1.00 48.38 361 ASN A C 1
ATOM 2733 O O . ASN A 1 361 ? 57.703 -21.800 -46.972 1.00 48.38 361 ASN A O 1
#

Sequence (361 aa):
MSSTPDHPAHPHDLDEGWFYHRGGVEHGPLSRESLAEALRLMPSIGVLVWHASLPDWASPAEPQVRTSIHGAPPAPERPRGLLALLFSFDGRIGRTRYFWTYCLGIASYIVGLMAVLLYARMPIDSETGVLIRLALAPPFVWIGLALTAKRLHDFDMSATHLVWIEPVTMAGFVVPPGALSNALSVASGLVGTWLIIKRGTPGPNRYGRSLVGGVRSVSVPVAASPTGWSINVPTVLAILAIAGTMLIYGGRAIQTLRPSASLCSDPGVLTILRDLVEKDPSMIIIGAYYGSFANIRISFHDIRTMDAFNPVRGSTCVAMTHVSAIDKSKAGVGDRDLSDIGYTAQYVDGSNTRYVVSLVN

pLDDT: mean 70.32, std 21.5, range [33.09, 97.5]

Radius of gyration: 40.09 Å; chains: 1; bounding box: 94×46×123 Å

Foldseek 3Di:
DDDDDPDPDDPVVLQAAKWKDAPNDIDDRDGLVRVLVVPVVDDQPRMWMDGPPDPDTHGCPDPVNVCVRVNDPDDPPQDDDDCCLQQPLFAADFLVRLVVLLVVLVVVLVVVVVVCVVVVVDPDDPVNVVVVCVVSVPSSLNSVLSSVSNLCVLQVHHSVCCVPLVCLLCVLVVPPDDPVSVVSLLVNLVVVLCSNPDGGDAAADPRGGGPPPDPPPPPDPDDDDPPDPPDPVVVSVVSSVVSVCCVVVVVVVVVVVPLPPDPVVPVVSVVVLVVVCVVPVVCVVVVVVSVVVNPDLDPPPDDDDDDDDDDDDDDPDPSCPDPVPPPCVVVVNPPDDPPPWDWDWDDDDDDPDDTDIDTDD

Secondary structure (DSSP, 8-state):
-------PPPTTGGGS-EEEEETTEEEEEE-HHHHHHHHHHS-STTEEEE-TTSSS-B-TTSHHHHHHHH-S-----PPPSHHHHHH---S---HHHHHHHHHHHHHHHHHHHHHHHHHH-S---HHHHHHHHHHHHHHHHHHHHHHHHHHHHHTT--GGGHHHHHHHHHHHHHSPTTHHHHHHHHHHHHHHHHHHHSPPPSS-BTTBS-SSTT------------------HHHHHHHHHHHHHHHHHHHHHHHTTS--S-TTSSHHHHHHHHHHHHH-GGGHHHHHHHHHHTT-----S------SS---------TTS-GGGS-HHHHT--S---TT-EEEEEE-SSSTT-EEEEEE-

InterPro domains:
  IPR008523 Protein of unknown function DUF805 [PF05656] (86-208)
  IPR008523 Protein of unknown function DUF805 [PTHR34980] (85-211)

Organism: NCBI:txid2316528